Protein AF-A0AAD7GW27-F1 (afdb_monomer_lite)

InterPro domains:
  IPR052974 Glycosyl Hydrolase 79 Enzymes [PTHR36183] (14-165)

pLDDT: mean 80.22, std 18.17, range [33.78, 97.38]

Foldseek 3Di:
DQCLCVQAHQFLVGGDPVNLVVLQVVCVPPVEAEDEDDDPQQQLEAEDEPPPDPPRGQWDFQQVCFAWPVRGGRIYGYLRSLSSVQSSCVSHVYAYEYEHHCDHPLDRPPGPCVVVVSNCVSNPPSYPYYDRDDPQVCCCVGVSDPPPDDPVVVVVSVVNNVVNVVVVVVVVPVPDDDDDPDPDDDDDD

Secondary structure (DSSP, 8-state):
-TTHHHHTEEETTEE-HHHHHHHHHHHHHHS-EEEEE-STTSTTEEE--TTTSGGG-SEEE-TTS-BTTTTB--EEE-THHHHHHHHHHHHS-EEEEEEEP--BTTB-SS---THHHHHHHHHGGGEEEEEE-S-GGGTTTTTSS-TT--HHHHHHHHHHHHHHHHHHHHHHHTSS-------------

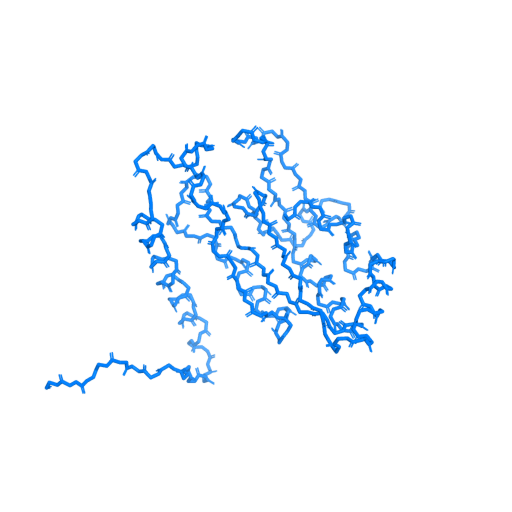Radius of gyration: 18.15 Å; chains: 1; bounding box: 50×51×44 Å

Sequence (189 aa):
MSVTNQVLGKNSTLLQVPFLNLMANIVQRAGSVMVRVGGNSQESAHLVAMGEILNGRVLSKNLTGVTGTTQTPPLDFTPDLLYMMRNISELVNVHWFLGIPWWVEFTTTPFDLAIVPAATSILGPYLLGLQAGNEPDMYNLHGHRPATYGPYDYGGEISDFLTQVGDFRCLFKGGAGARGFFPSLGDGG

Organism: NCBI:txid1033252

Structure (mmCIF, N/CA/C/O backbone):
data_AF-A0AAD7GW27-F1
#
_entry.id   AF-A0AAD7GW27-F1
#
loop_
_atom_site.group_PDB
_atom_site.id
_atom_site.type_symbol
_atom_site.label_atom_id
_atom_site.label_alt_id
_atom_site.label_comp_id
_atom_site.label_asym_id
_atom_site.label_entity_id
_atom_site.label_seq_id
_atom_site.pdbx_PDB_ins_code
_atom_site.Cartn_x
_atom_site.Cartn_y
_atom_site.Cartn_z
_atom_site.occupancy
_atom_site.B_iso_or_equiv
_atom_site.auth_seq_id
_atom_site.auth_comp_id
_atom_site.auth_asym_id
_atom_site.auth_atom_id
_atom_site.pdbx_PDB_model_num
ATOM 1 N N . MET A 1 1 ? -5.064 2.299 -6.801 1.00 71.38 1 MET A N 1
ATOM 2 C CA . MET A 1 1 ? -4.673 3.221 -5.711 1.00 71.38 1 MET A CA 1
ATOM 3 C C . MET A 1 1 ? -5.323 4.598 -5.878 1.00 71.38 1 MET A C 1
ATOM 5 O O . MET A 1 1 ? -5.568 5.300 -4.911 1.00 71.38 1 MET A O 1
ATOM 9 N N . SER A 1 2 ? -5.674 4.981 -7.102 1.00 78.81 2 SER A N 1
ATOM 10 C CA . SER A 1 2 ? -6.211 6.298 -7.455 1.00 78.81 2 SER A CA 1
ATOM 11 C C . SER A 1 2 ? -7.602 6.664 -6.911 1.00 78.81 2 SER A C 1
ATOM 13 O O . SER A 1 2 ? -7.970 7.835 -6.981 1.00 78.81 2 SER A O 1
ATOM 15 N N . VAL A 1 3 ? -8.382 5.704 -6.404 1.00 82.81 3 VAL A N 1
ATOM 16 C CA . VAL A 1 3 ? -9.743 5.929 -5.865 1.00 82.81 3 VAL A CA 1
ATOM 17 C C . VAL A 1 3 ? -9.788 5.944 -4.339 1.00 82.81 3 VAL A C 1
ATOM 19 O O . VAL A 1 3 ? -10.852 6.103 -3.744 1.00 82.81 3 VAL A O 1
ATOM 22 N N . THR A 1 4 ? -8.641 5.782 -3.680 1.00 82.94 4 THR A N 1
ATOM 23 C CA . THR A 1 4 ? -8.586 5.599 -2.229 1.00 82.94 4 THR A CA 1
ATOM 24 C C . THR A 1 4 ? -9.154 6.800 -1.467 1.00 82.94 4 THR A C 1
ATOM 26 O O . THR A 1 4 ? -9.800 6.618 -0.441 1.00 82.94 4 THR A O 1
ATOM 29 N N . ASN A 1 5 ? -9.029 8.017 -2.006 1.00 83.31 5 ASN A N 1
ATOM 30 C CA . ASN A 1 5 ? -9.613 9.220 -1.406 1.00 83.31 5 ASN A CA 1
ATOM 31 C C . ASN A 1 5 ? -11.153 9.310 -1.516 1.00 83.31 5 ASN A C 1
ATOM 33 O O . ASN A 1 5 ? -11.789 10.055 -0.776 1.00 83.31 5 ASN A O 1
ATOM 37 N N . GLN A 1 6 ? -11.768 8.583 -2.450 1.00 86.12 6 GLN A N 1
ATOM 38 C CA . GLN A 1 6 ? -13.227 8.533 -2.592 1.00 86.12 6 GLN A CA 1
ATOM 39 C C . GLN A 1 6 ? -13.832 7.538 -1.603 1.00 86.12 6 GLN A C 1
ATOM 41 O O . GLN A 1 6 ? -14.930 7.756 -1.096 1.00 86.12 6 GLN A O 1
ATOM 46 N N . VAL A 1 7 ? -13.100 6.453 -1.333 1.00 89.56 7 VAL A N 1
ATOM 47 C CA . VAL A 1 7 ? -13.566 5.340 -0.503 1.00 89.56 7 VAL A CA 1
ATOM 48 C C . VAL A 1 7 ? -13.218 5.547 0.970 1.00 89.56 7 VAL A C 1
ATOM 50 O O . VAL A 1 7 ? -14.090 5.384 1.814 1.00 89.56 7 VAL A O 1
ATOM 53 N N . LEU A 1 8 ? -11.971 5.907 1.293 1.00 91.25 8 LEU A N 1
ATOM 54 C CA . LEU A 1 8 ? -11.490 5.964 2.681 1.00 91.25 8 LEU A CA 1
ATOM 55 C C . LEU A 1 8 ? -11.741 7.317 3.351 1.00 91.25 8 LEU A C 1
ATOM 57 O O . LEU A 1 8 ? -12.027 7.372 4.546 1.00 91.25 8 LEU A O 1
ATOM 61 N N . GLY A 1 9 ? -11.639 8.407 2.593 1.00 89.31 9 GLY A N 1
ATOM 62 C CA . GLY A 1 9 ? -11.707 9.762 3.129 1.00 89.31 9 GLY A CA 1
ATOM 63 C C . GLY A 1 9 ? -10.893 10.756 2.314 1.00 89.31 9 GLY A C 1
ATOM 64 O O . GLY A 1 9 ? -10.068 10.389 1.480 1.00 89.31 9 GLY A O 1
ATOM 65 N N . LYS A 1 10 ? -11.117 12.047 2.561 1.00 86.06 10 LYS A N 1
ATOM 66 C CA . LYS A 1 10 ? -10.404 13.117 1.849 1.00 86.06 10 LYS A CA 1
ATOM 67 C C . LYS A 1 10 ? -8.945 13.229 2.306 1.00 86.06 10 LYS A C 1
ATOM 69 O O . LYS A 1 10 ? -8.086 13.568 1.491 1.00 86.06 10 LYS A O 1
ATOM 74 N N . ASN A 1 11 ? -8.716 12.991 3.596 1.00 85.88 11 ASN A N 1
ATOM 75 C CA . ASN A 1 11 ? -7.443 13.058 4.311 1.00 85.88 11 ASN A CA 1
ATOM 76 C C . ASN A 1 11 ? -7.573 12.348 5.673 1.00 85.88 11 ASN A C 1
ATOM 78 O O . ASN A 1 11 ? -8.657 11.865 6.011 1.00 85.88 11 ASN A O 1
ATOM 82 N N . SER A 1 12 ? -6.499 12.291 6.465 1.00 87.31 12 SER A N 1
ATOM 83 C CA . SER A 1 12 ? -6.518 11.583 7.759 1.00 87.31 12 SER A CA 1
ATOM 84 C C . SER A 1 12 ? -7.485 12.163 8.801 1.00 87.31 12 SER A C 1
ATOM 86 O O . SER A 1 12 ? -7.837 11.457 9.748 1.00 87.31 12 SER A O 1
ATOM 88 N N . THR A 1 13 ? -7.950 13.407 8.627 1.00 87.56 13 THR A N 1
ATOM 89 C CA . THR A 1 13 ? -8.904 14.072 9.533 1.00 87.56 13 THR A CA 1
ATOM 90 C C . THR A 1 13 ? -10.360 13.956 9.078 1.00 87.56 13 THR A C 1
ATOM 92 O O . THR A 1 13 ? -11.269 14.085 9.895 1.00 87.56 13 THR A O 1
ATOM 95 N N . LEU A 1 14 ? -10.602 13.682 7.794 1.00 90.19 14 LEU A N 1
ATOM 96 C CA . LEU A 1 14 ? -11.931 13.565 7.192 1.00 90.19 14 LEU A CA 1
ATOM 97 C C . LEU A 1 14 ? -12.104 12.185 6.555 1.00 90.19 14 LEU A C 1
ATOM 99 O O . LEU A 1 14 ? -12.010 12.023 5.332 1.00 90.19 14 LEU A O 1
ATOM 103 N N . LEU A 1 15 ? -12.382 11.203 7.413 1.00 92.50 15 LEU A N 1
ATOM 104 C CA . LEU A 1 15 ? -12.686 9.826 7.029 1.00 92.50 15 LEU A CA 1
ATOM 105 C C . LEU A 1 15 ? -14.106 9.695 6.482 1.00 92.50 15 LEU A C 1
ATOM 107 O O . LEU A 1 15 ? -15.014 10.433 6.871 1.00 92.50 15 LEU A O 1
ATOM 111 N N . GLN A 1 16 ? -14.313 8.716 5.605 1.00 93.50 16 GLN A N 1
ATOM 112 C CA . GLN A 1 16 ? -15.605 8.511 4.978 1.00 93.50 16 GLN A CA 1
ATOM 113 C C . GLN A 1 16 ? -16.502 7.5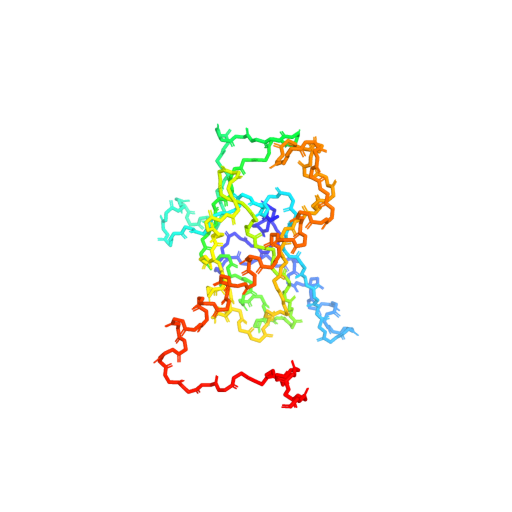89 5.819 1.00 93.50 16 GLN A C 1
ATOM 115 O O . GLN A 1 16 ? -16.257 6.390 5.963 1.00 93.50 16 GLN A O 1
ATOM 120 N N . VAL A 1 17 ? -17.573 8.159 6.375 1.00 93.75 17 VAL A N 1
ATOM 121 C CA . VAL A 1 17 ? -18.462 7.494 7.344 1.00 93.75 17 VAL A CA 1
ATOM 122 C C . VAL A 1 17 ? -19.150 6.243 6.775 1.00 93.75 17 VAL A C 1
ATOM 124 O O . VAL A 1 17 ? -19.167 5.224 7.466 1.00 93.75 17 VAL A O 1
ATOM 127 N N . PRO A 1 18 ? -19.677 6.234 5.531 1.00 95.12 18 PRO A N 1
ATOM 128 C CA . PRO A 1 18 ? -20.258 5.026 4.948 1.00 95.12 18 PRO A CA 1
ATOM 129 C C . PRO A 1 18 ? -19.278 3.851 4.883 1.00 95.12 18 PRO A C 1
ATOM 131 O O . PRO A 1 18 ? -19.674 2.717 5.147 1.00 95.12 18 PRO A O 1
ATOM 134 N N . PHE A 1 19 ? -18.002 4.114 4.582 1.00 94.25 19 PHE A N 1
ATOM 135 C CA . PHE A 1 19 ? -16.977 3.074 4.555 1.00 94.25 19 PHE A CA 1
ATOM 136 C C . PHE A 1 19 ? -16.718 2.522 5.959 1.00 94.25 19 PHE A C 1
ATOM 138 O O . PHE A 1 19 ? -16.758 1.308 6.146 1.00 94.25 19 PHE A O 1
ATOM 145 N N . LEU A 1 20 ? -16.551 3.395 6.958 1.00 94.75 20 LEU A N 1
ATOM 146 C CA . LEU A 1 20 ? -16.387 2.981 8.35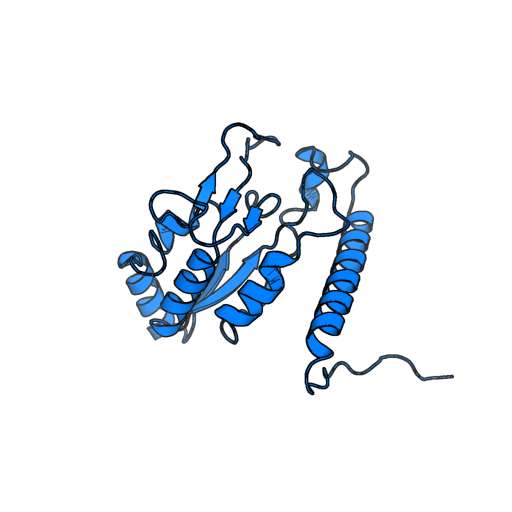6 1.00 94.75 20 LEU A CA 1
ATOM 147 C C . LEU A 1 20 ? -17.566 2.133 8.848 1.00 94.75 20 LEU A C 1
ATOM 149 O O . LEU A 1 20 ? -17.354 1.083 9.449 1.00 94.75 20 LEU A O 1
ATOM 153 N N . ASN A 1 21 ? -18.799 2.535 8.536 1.00 96.06 21 ASN A N 1
ATOM 154 C CA . ASN A 1 21 ? -19.996 1.782 8.910 1.00 96.06 21 ASN A CA 1
ATOM 155 C C . ASN A 1 21 ? -20.047 0.408 8.235 1.00 96.06 21 ASN A C 1
ATOM 157 O O . ASN A 1 21 ? -20.398 -0.584 8.875 1.00 96.06 21 ASN A O 1
ATOM 161 N N . LEU A 1 22 ? -19.693 0.324 6.950 1.00 95.56 22 LEU A N 1
ATOM 162 C CA . LEU A 1 22 ? -19.615 -0.954 6.249 1.00 95.56 22 LEU A CA 1
ATOM 163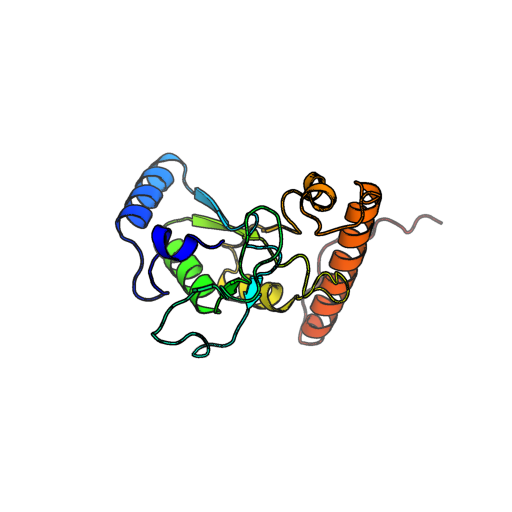 C C . LEU A 1 22 ? -18.565 -1.868 6.895 1.00 95.56 22 LEU A C 1
ATOM 165 O O . LEU A 1 22 ? -18.869 -3.020 7.200 1.00 95.56 22 LEU A O 1
ATOM 169 N N . MET A 1 23 ? -17.361 -1.350 7.152 1.00 96.56 23 MET A N 1
ATOM 170 C CA . MET A 1 23 ? -16.286 -2.114 7.787 1.00 96.56 23 MET A CA 1
ATOM 171 C C . MET A 1 23 ? -16.685 -2.572 9.191 1.00 96.56 23 MET A C 1
ATOM 173 O O . MET A 1 23 ? -16.531 -3.748 9.495 1.00 96.56 23 MET A O 1
ATOM 177 N N . ALA A 1 24 ? -17.277 -1.700 10.012 1.00 96.12 24 ALA A N 1
ATOM 178 C CA . ALA A 1 24 ? -17.751 -2.049 11.351 1.00 96.12 24 ALA A CA 1
ATOM 179 C C . ALA A 1 24 ? -18.757 -3.211 11.325 1.00 96.12 24 ALA A C 1
ATOM 181 O O . ALA A 1 24 ? -18.637 -4.152 12.106 1.00 96.12 24 ALA A O 1
ATOM 182 N N . ASN A 1 25 ? -19.712 -3.190 10.389 1.00 97.06 25 ASN A N 1
ATOM 183 C CA . ASN A 1 25 ? -20.695 -4.265 10.239 1.00 97.06 25 ASN A CA 1
ATOM 184 C C . ASN A 1 25 ? -20.059 -5.602 9.834 1.00 97.06 25 ASN A C 1
ATOM 186 O O . ASN A 1 25 ? -20.489 -6.657 10.303 1.00 97.06 25 ASN A O 1
ATOM 190 N N . ILE A 1 26 ? -19.045 -5.578 8.964 1.00 96.19 26 ILE A N 1
ATOM 191 C CA . ILE A 1 26 ? -18.331 -6.798 8.566 1.00 96.19 26 ILE A CA 1
ATOM 192 C C . ILE A 1 26 ? -17.466 -7.297 9.728 1.00 96.19 26 ILE A C 1
ATOM 194 O O . ILE A 1 26 ? -17.522 -8.480 10.056 1.00 96.19 26 ILE A O 1
ATOM 198 N N . VAL A 1 27 ? -16.736 -6.406 10.406 1.00 96.56 27 VAL A N 1
ATOM 199 C CA . VAL A 1 27 ? -15.910 -6.728 11.582 1.00 96.56 27 VAL A CA 1
ATOM 200 C C . VAL A 1 27 ? -16.752 -7.356 12.693 1.00 96.56 27 VAL A C 1
ATOM 202 O O . VAL A 1 27 ? -16.330 -8.353 13.269 1.00 96.56 27 VAL A O 1
ATOM 205 N N . GLN A 1 28 ? -17.970 -6.868 12.950 1.00 96.56 28 GLN A N 1
ATOM 206 C CA . GLN A 1 28 ? -18.874 -7.478 13.937 1.00 96.56 28 GLN A CA 1
ATOM 207 C C . GLN A 1 28 ? -19.215 -8.947 13.638 1.00 96.56 28 GLN A C 1
ATOM 209 O O . GLN A 1 28 ? -19.582 -9.684 14.549 1.00 96.56 28 GLN A O 1
ATOM 214 N N . ARG A 1 29 ? -19.108 -9.381 12.376 1.00 96.31 29 ARG A N 1
ATOM 215 C CA . ARG A 1 29 ? -19.441 -10.747 11.940 1.00 96.31 29 ARG A CA 1
ATOM 216 C C . ARG A 1 29 ? -18.211 -11.621 11.714 1.00 96.31 29 ARG A C 1
ATOM 218 O O . ARG A 1 29 ? -18.275 -12.818 11.963 1.00 96.31 29 ARG A O 1
ATOM 225 N N . ALA A 1 30 ? -17.124 -11.036 11.220 1.00 95.94 30 ALA A N 1
ATOM 226 C CA . ALA A 1 30 ? -15.926 -11.749 10.780 1.00 95.94 30 ALA A CA 1
ATOM 227 C C . ALA A 1 30 ? -14.702 -11.526 11.688 1.00 95.94 30 ALA A C 1
ATOM 229 O O . ALA A 1 30 ? -13.680 -12.180 11.509 1.00 95.94 30 ALA A O 1
ATOM 230 N N . GLY A 1 31 ? -14.778 -10.605 12.653 1.00 94.25 31 GLY A N 1
ATOM 231 C CA . GLY A 1 31 ? -13.697 -10.258 13.583 1.00 94.25 31 GLY A CA 1
ATOM 232 C C . GLY A 1 31 ? -12.671 -9.270 13.022 1.00 94.25 31 GLY A C 1
ATOM 233 O O . GLY A 1 31 ? -12.160 -8.434 13.767 1.00 94.25 31 GLY A O 1
ATOM 234 N N . SER A 1 32 ? -12.392 -9.312 11.720 1.00 94.31 32 SER A N 1
ATOM 235 C CA . SER A 1 32 ? -11.523 -8.351 11.034 1.00 94.31 32 SER A CA 1
ATOM 236 C C . SER A 1 32 ? -11.862 -8.235 9.548 1.00 94.31 32 SER A C 1
ATOM 238 O O . SER A 1 32 ? -12.586 -9.065 8.992 1.00 94.31 32 SER A O 1
ATOM 240 N N . VAL A 1 33 ? -11.346 -7.191 8.895 1.00 96.56 33 VAL A N 1
ATOM 241 C CA . VAL A 1 33 ? -11.426 -7.030 7.436 1.00 96.56 33 VAL A CA 1
ATOM 242 C C . VAL A 1 33 ? -10.037 -6.795 6.866 1.00 96.56 33 VAL A C 1
ATOM 244 O O . VAL A 1 33 ? -9.252 -6.031 7.417 1.00 96.56 33 VAL A O 1
ATOM 247 N N . MET A 1 34 ? -9.740 -7.439 5.743 1.00 96.12 34 MET A N 1
ATOM 248 C CA . MET A 1 34 ? -8.481 -7.284 5.021 1.00 96.12 34 MET A CA 1
ATOM 249 C C . MET A 1 34 ? -8.753 -6.527 3.724 1.00 96.12 34 MET A C 1
ATOM 251 O O . MET A 1 34 ? -9.601 -6.938 2.933 1.00 96.12 34 MET A O 1
ATOM 255 N N . VAL A 1 35 ? -8.044 -5.424 3.498 1.00 96.00 35 VAL A N 1
ATOM 256 C CA . VAL A 1 35 ? -8.229 -4.566 2.324 1.00 96.00 35 VAL A CA 1
ATOM 257 C C . VAL A 1 35 ? -6.915 -4.435 1.564 1.00 96.00 35 VAL A C 1
ATOM 259 O O . VAL A 1 35 ? -5.885 -4.078 2.131 1.00 96.00 35 VAL A O 1
ATOM 262 N N . ARG A 1 36 ? -6.951 -4.691 0.254 1.00 95.25 36 ARG A N 1
ATOM 263 C CA . ARG A 1 36 ? -5.817 -4.472 -0.651 1.00 95.25 36 ARG A CA 1
ATOM 264 C C . ARG A 1 36 ? -5.937 -3.112 -1.335 1.00 95.25 36 ARG A C 1
ATOM 266 O O . ARG A 1 36 ? -6.931 -2.842 -2.005 1.00 95.25 36 ARG A O 1
ATOM 273 N N . VAL A 1 37 ? -4.905 -2.280 -1.214 1.00 93.19 37 VAL A N 1
ATOM 274 C CA . VAL A 1 37 ? -4.799 -0.973 -1.876 1.00 93.19 37 VAL A CA 1
ATOM 275 C C . VAL A 1 37 ? -3.718 -1.053 -2.953 1.00 93.19 37 VAL A C 1
ATOM 277 O O . VAL A 1 37 ? -2.535 -1.056 -2.642 1.00 93.19 37 VAL A O 1
ATOM 280 N N . GLY A 1 38 ? -4.114 -1.122 -4.225 1.00 90.75 38 GLY A N 1
ATOM 281 C CA . GLY A 1 38 ? -3.192 -1.323 -5.352 1.00 90.75 38 GLY A CA 1
ATOM 282 C C . GLY A 1 38 ? -3.884 -1.171 -6.709 1.00 90.75 38 GLY A C 1
ATOM 283 O O . GLY A 1 38 ? -4.806 -0.357 -6.823 1.00 90.75 38 GLY A O 1
ATOM 284 N N . GLY A 1 39 ? -3.471 -1.948 -7.711 1.00 87.88 39 GLY A N 1
ATOM 285 C CA . GLY A 1 39 ? -3.973 -1.886 -9.101 1.00 87.88 39 GLY A CA 1
ATOM 286 C C . GLY A 1 39 ? -3.157 -0.924 -9.965 1.00 87.88 39 GLY A C 1
ATOM 287 O O . GLY A 1 39 ? -2.386 -0.185 -9.376 1.00 87.88 39 GLY A O 1
ATOM 288 N N . ASN A 1 40 ? -3.421 -0.842 -11.277 1.00 85.31 40 ASN A N 1
ATOM 289 C CA . ASN A 1 40 ? -2.627 -0.171 -12.345 1.00 85.31 40 ASN A CA 1
ATOM 290 C C . ASN A 1 40 ? -2.103 1.257 -12.085 1.00 85.31 40 ASN A C 1
ATOM 292 O O . ASN A 1 40 ? -1.338 1.805 -12.871 1.00 85.31 40 ASN A O 1
ATOM 296 N N . SER A 1 41 ? -2.579 1.915 -11.031 1.00 82.62 41 SER A N 1
ATOM 297 C CA . SER A 1 41 ? -2.070 3.207 -10.583 1.00 82.62 41 SER A CA 1
ATOM 298 C C . SER A 1 41 ? -1.058 3.098 -9.439 1.00 82.62 41 SER A C 1
ATOM 300 O O . SER A 1 41 ? -0.765 4.126 -8.838 1.00 82.62 41 SER A O 1
ATOM 302 N N . GLN A 1 42 ? -0.660 1.896 -9.016 1.00 85.50 42 GLN A N 1
ATOM 303 C CA . GLN A 1 42 ? 0.340 1.692 -7.964 1.00 85.50 42 GLN A CA 1
ATOM 304 C C . GLN A 1 42 ? 1.744 1.759 -8.552 1.00 85.50 42 GLN A C 1
ATOM 306 O O . GLN A 1 42 ? 2.673 2.162 -7.872 1.00 85.50 42 GLN A O 1
ATOM 311 N N . GLU A 1 43 ? 1.884 1.356 -9.808 1.00 83.38 43 GLU A N 1
ATOM 312 C CA . GLU A 1 43 ? 3.142 0.993 -10.427 1.00 83.38 43 GLU A CA 1
ATOM 313 C C . GLU A 1 43 ? 4.022 2.211 -10.666 1.00 83.38 43 GLU A C 1
ATOM 315 O O . GLU A 1 43 ? 5.229 2.103 -10.490 1.00 83.38 43 GLU A O 1
ATOM 320 N N . SER A 1 44 ? 3.395 3.352 -10.962 1.00 78.00 44 SER A N 1
ATOM 321 C CA . SER A 1 44 ? 4.000 4.680 -11.101 1.00 78.00 44 SER A CA 1
ATOM 322 C C . SER A 1 44 ? 3.570 5.637 -9.976 1.00 78.00 44 SER A C 1
ATOM 324 O O . SER A 1 44 ? 3.359 6.831 -10.217 1.00 78.00 44 SER A O 1
ATOM 326 N N . ALA A 1 45 ? 3.276 5.109 -8.785 1.00 83.25 45 ALA A N 1
ATOM 327 C CA . ALA A 1 45 ? 2.926 5.941 -7.640 1.00 83.25 45 ALA A CA 1
ATOM 328 C C . ALA A 1 45 ? 4.194 6.490 -6.970 1.00 83.25 45 ALA A C 1
ATOM 330 O O . ALA A 1 45 ? 5.188 5.781 -6.868 1.00 83.25 45 ALA A O 1
ATOM 331 N N . HIS A 1 46 ? 4.142 7.720 -6.468 1.00 84.75 46 HIS A N 1
ATOM 332 C CA . HIS A 1 46 ? 5.270 8.363 -5.799 1.00 84.75 46 HIS A CA 1
ATOM 333 C C . HIS A 1 46 ? 4.860 8.921 -4.443 1.00 84.75 46 HIS A C 1
ATOM 335 O O . HIS A 1 46 ? 3.839 9.602 -4.314 1.00 84.75 46 HIS A O 1
ATOM 341 N N . LEU A 1 47 ? 5.667 8.622 -3.421 1.00 84.06 47 LEU A N 1
ATOM 342 C CA . LEU A 1 47 ? 5.492 9.201 -2.097 1.00 84.06 47 LEU A CA 1
ATOM 343 C C .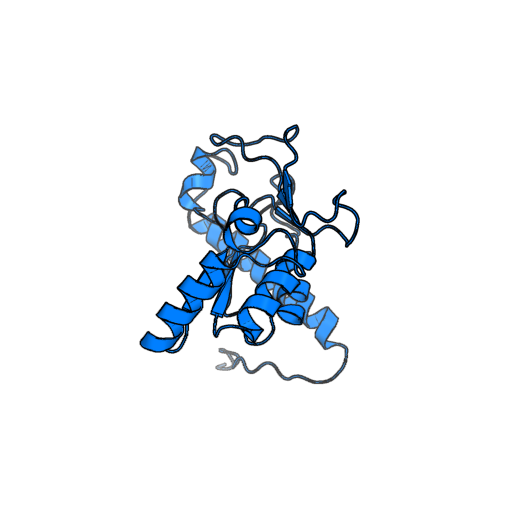 LEU A 1 47 ? 6.138 10.591 -2.068 1.00 84.06 47 LEU A C 1
ATOM 345 O O . LEU A 1 47 ? 7.359 10.705 -2.113 1.00 84.06 47 LEU A O 1
ATOM 349 N N . VAL A 1 48 ? 5.319 11.629 -1.932 1.00 85.56 48 VAL A N 1
ATOM 350 C CA . VAL A 1 48 ? 5.761 13.029 -1.822 1.00 85.56 48 VAL A CA 1
ATOM 351 C C . VAL A 1 48 ? 5.616 13.547 -0.392 1.00 85.56 48 VAL A C 1
ATOM 353 O O . VAL A 1 48 ? 4.819 13.016 0.392 1.00 85.56 48 VAL A O 1
ATOM 356 N N . ALA A 1 49 ? 6.371 14.581 -0.012 1.00 83.38 49 ALA A N 1
ATOM 357 C CA . ALA A 1 49 ? 6.329 15.078 1.360 1.00 83.38 49 ALA A CA 1
ATOM 358 C C . ALA A 1 49 ? 4.971 15.712 1.725 1.00 83.38 49 ALA A C 1
ATOM 360 O O . ALA A 1 49 ? 4.165 16.120 0.883 1.00 83.38 49 ALA A O 1
ATOM 361 N N . MET A 1 50 ? 4.711 15.817 3.033 1.00 78.38 50 MET A N 1
ATOM 362 C CA . MET A 1 50 ? 3.569 16.572 3.559 1.00 78.38 50 MET A CA 1
ATOM 363 C C . MET A 1 50 ? 3.570 18.012 3.041 1.00 78.38 50 MET A C 1
ATOM 365 O O . MET A 1 50 ? 4.559 18.722 3.175 1.00 78.38 50 MET A O 1
ATOM 369 N N . GLY A 1 51 ? 2.432 18.454 2.503 1.00 74.12 51 GLY A N 1
ATOM 370 C CA . GLY A 1 51 ? 2.249 19.821 2.009 1.00 74.12 51 GLY A CA 1
ATOM 371 C C . GLY A 1 51 ? 2.617 20.040 0.539 1.00 74.12 51 GLY A C 1
ATOM 372 O O . GLY A 1 51 ? 2.250 21.082 0.003 1.00 74.12 51 GLY A O 1
ATOM 373 N N . GLU A 1 52 ? 3.248 19.071 -0.136 1.00 77.94 52 GLU A N 1
ATOM 374 C CA . GLU A 1 52 ? 3.538 19.173 -1.577 1.00 77.94 52 GLU A CA 1
ATOM 375 C C . GLU A 1 52 ? 2.266 19.101 -2.431 1.00 77.94 52 GLU A C 1
ATOM 377 O O . GLU A 1 52 ? 2.129 19.800 -3.436 1.00 77.94 52 GLU A O 1
ATOM 382 N N . ILE A 1 53 ? 1.279 18.315 -1.992 1.00 77.25 53 ILE A N 1
ATOM 383 C CA . ILE A 1 53 ? -0.039 18.304 -2.621 1.00 77.25 53 ILE A CA 1
ATOM 384 C C . ILE A 1 53 ? -0.892 19.427 -2.023 1.00 77.25 53 ILE A C 1
ATOM 386 O O . ILE A 1 53 ? -1.348 19.372 -0.877 1.00 77.25 53 ILE A O 1
ATOM 390 N N . LEU A 1 54 ? -1.149 20.446 -2.843 1.00 73.56 54 LEU A N 1
ATOM 391 C CA . LEU A 1 54 ? -1.965 21.601 -2.478 1.00 73.56 54 LEU A CA 1
ATOM 392 C C . LEU A 1 54 ? -3.388 21.200 -2.044 1.00 73.56 54 LEU A C 1
ATOM 394 O O . LEU A 1 54 ? -3.975 20.216 -2.506 1.00 73.56 54 LEU A O 1
ATOM 398 N N . ASN A 1 55 ? -3.990 22.047 -1.204 1.00 66.31 55 ASN A N 1
ATOM 399 C CA . ASN A 1 55 ? -5.374 21.939 -0.720 1.00 66.31 55 ASN A CA 1
ATOM 400 C C . ASN A 1 55 ? -5.658 20.759 0.227 1.00 66.31 55 ASN A C 1
ATOM 402 O O . ASN A 1 55 ? -6.806 20.310 0.316 1.00 66.31 55 ASN A O 1
ATOM 406 N N . GLY A 1 56 ? -4.634 20.252 0.924 1.00 65.50 56 GLY A N 1
ATOM 407 C CA . GLY A 1 56 ? -4.791 19.188 1.923 1.00 65.50 56 GLY A CA 1
ATOM 408 C C . GLY A 1 56 ? -5.343 17.889 1.335 1.00 65.50 56 GLY A C 1
ATOM 409 O O . GLY A 1 56 ? -6.081 17.170 2.009 1.00 65.50 56 GLY A O 1
ATOM 410 N N . ARG A 1 57 ? -5.063 17.639 0.049 1.00 76.69 57 ARG A N 1
ATOM 411 C CA . ARG A 1 57 ? -5.415 16.396 -0.640 1.00 76.69 57 ARG A CA 1
ATOM 412 C C . ARG A 1 57 ? -4.318 15.369 -0.398 1.00 76.69 57 ARG A C 1
ATOM 414 O O . ARG A 1 57 ? -3.140 15.704 -0.388 1.00 76.69 57 ARG A O 1
ATOM 421 N N . VAL A 1 58 ? -4.717 14.109 -0.279 1.00 81.06 58 VAL A N 1
ATOM 422 C CA . VAL A 1 58 ? -3.772 12.996 -0.106 1.00 81.06 58 VAL A CA 1
ATOM 423 C C . VAL A 1 58 ? -3.261 12.404 -1.413 1.00 81.06 58 VAL A C 1
ATOM 425 O O . VAL A 1 58 ? -2.287 11.665 -1.387 1.00 81.06 58 VAL A O 1
ATOM 428 N N . LEU A 1 59 ? -3.925 12.708 -2.533 1.00 82.81 59 LEU A N 1
ATOM 429 C CA . LEU A 1 59 ? -3.631 12.176 -3.863 1.00 82.81 59 LEU A CA 1
ATOM 430 C C . LEU A 1 59 ? -3.649 13.304 -4.899 1.00 82.81 59 LEU A C 1
ATOM 432 O O . LEU A 1 59 ? -4.569 14.133 -4.900 1.00 82.81 59 LEU A O 1
ATOM 436 N N . SER A 1 60 ? -2.694 13.276 -5.824 1.00 78.50 60 SER A N 1
ATOM 437 C CA . SER A 1 60 ? -2.656 14.098 -7.030 1.00 78.50 60 SER A CA 1
ATOM 438 C C . SER A 1 60 ? -2.383 13.212 -8.238 1.00 78.50 60 SER A C 1
ATOM 440 O O . SER A 1 60 ? -1.561 12.304 -8.181 1.00 78.50 60 SER A O 1
ATOM 442 N N . LYS A 1 61 ? -3.100 13.456 -9.335 1.00 71.50 61 LYS A N 1
ATOM 443 C CA . LYS A 1 61 ? -2.856 12.776 -10.608 1.00 71.50 61 LYS A CA 1
ATOM 444 C C . LYS A 1 61 ? -2.116 13.732 -11.525 1.00 71.50 61 LYS A C 1
ATOM 446 O O . LYS A 1 61 ? -2.646 14.803 -11.826 1.00 71.50 61 LYS A O 1
ATOM 451 N N . ASN A 1 62 ? -0.953 13.330 -12.016 1.00 64.25 62 ASN A N 1
ATOM 452 C CA . ASN A 1 62 ? -0.224 14.100 -13.012 1.00 64.25 62 ASN A CA 1
ATOM 453 C C . ASN A 1 62 ? -0.767 13.829 -14.426 1.00 64.25 62 ASN A C 1
ATOM 455 O O . ASN A 1 62 ? -0.222 13.020 -15.171 1.00 64.25 62 ASN A O 1
ATOM 459 N N . LEU A 1 63 ? -1.851 14.521 -14.793 1.00 58.19 63 LEU A N 1
ATOM 460 C CA . LEU A 1 63 ? -2.582 14.355 -16.061 1.00 58.19 63 LEU A CA 1
ATOM 461 C C . LEU A 1 63 ? -1.764 14.653 -17.335 1.00 58.19 63 LEU A C 1
ATOM 463 O O . LEU A 1 63 ? -2.284 14.443 -18.427 1.00 58.19 63 LEU A O 1
ATOM 467 N N . THR A 1 64 ? -0.525 15.142 -17.229 1.00 49.28 64 THR A N 1
ATOM 468 C CA . THR A 1 64 ? 0.337 15.440 -18.386 1.00 49.28 64 THR A CA 1
ATOM 469 C C . THR A 1 64 ? 1.392 14.359 -18.659 1.00 49.28 64 THR A C 1
ATOM 471 O O . THR A 1 64 ? 1.950 14.342 -19.751 1.00 49.28 64 THR A O 1
ATOM 474 N N . GLY A 1 65 ? 1.634 13.432 -17.719 1.00 50.75 65 GLY A N 1
ATOM 475 C CA . GLY A 1 65 ? 2.627 12.343 -17.814 1.00 50.75 65 GLY A CA 1
ATOM 476 C C . GLY A 1 65 ? 2.031 10.969 -18.137 1.00 50.75 65 GLY A C 1
ATOM 477 O O . GLY A 1 65 ? 2.516 9.940 -17.676 1.00 50.75 65 GLY A O 1
ATOM 478 N N . VAL A 1 66 ? 0.917 10.958 -18.855 1.00 50.72 66 VAL A N 1
ATOM 479 C CA . VAL A 1 66 ? 0.084 9.786 -19.113 1.00 50.72 66 VAL A CA 1
ATOM 480 C C . VAL A 1 66 ? 0.833 8.727 -19.939 1.00 50.72 66 VAL A C 1
ATOM 482 O O . VAL A 1 66 ? 1.210 8.990 -21.078 1.00 50.72 66 VAL A O 1
ATOM 485 N N . THR A 1 67 ? 0.999 7.514 -19.401 1.00 50.09 67 THR A N 1
ATOM 486 C CA . THR A 1 67 ? 1.581 6.365 -20.126 1.00 50.09 67 THR A CA 1
ATOM 487 C C . THR A 1 67 ? 0.670 5.127 -20.047 1.00 50.09 67 THR A C 1
ATOM 489 O O . THR A 1 67 ? -0.168 5.017 -19.149 1.00 50.09 67 THR A O 1
ATOM 492 N N . GLY A 1 68 ? 0.791 4.207 -21.015 1.00 50.88 68 GLY A N 1
ATOM 493 C CA . GLY A 1 68 ? 0.014 2.955 -21.086 1.00 50.88 68 GLY A CA 1
ATOM 494 C C . GLY A 1 68 ? -1.374 3.065 -21.747 1.00 50.88 68 GLY A C 1
ATOM 495 O O . GLY A 1 68 ? -1.856 4.150 -22.074 1.00 50.88 68 GLY A O 1
ATOM 496 N N . THR A 1 69 ? -2.036 1.920 -21.949 1.00 40.28 69 THR A N 1
ATOM 497 C CA . THR A 1 69 ? -3.347 1.795 -22.630 1.00 40.28 69 THR A CA 1
ATOM 498 C C . THR A 1 69 ? -4.507 2.406 -21.841 1.00 40.28 69 THR A C 1
ATOM 500 O O . THR A 1 69 ? -5.452 2.919 -22.438 1.00 40.28 69 THR A O 1
ATOM 503 N N . THR A 1 70 ? -4.428 2.410 -20.505 1.00 43.62 70 THR A N 1
ATOM 504 C CA . THR A 1 70 ? -5.416 3.059 -19.624 1.00 43.62 70 THR A CA 1
ATOM 505 C C . THR A 1 70 ? -5.127 4.531 -19.368 1.00 43.62 70 THR A C 1
ATOM 507 O O . THR A 1 70 ? -5.888 5.167 -18.639 1.00 43.62 70 THR A O 1
ATOM 510 N N . GLN A 1 71 ? -4.048 5.078 -19.941 1.00 50.78 71 GLN A N 1
ATOM 511 C CA . GLN A 1 71 ? -3.660 6.463 -19.729 1.00 50.78 71 GLN A CA 1
ATOM 512 C C . GLN A 1 71 ? -3.548 6.817 -18.233 1.00 50.78 71 GLN A C 1
ATOM 514 O O . GLN A 1 71 ? -4.081 7.832 -17.776 1.00 50.78 71 GLN A O 1
ATOM 519 N N . THR A 1 72 ? -2.874 5.974 -17.444 1.00 48.22 72 THR A N 1
ATOM 520 C CA . THR A 1 72 ? -2.783 6.209 -16.001 1.00 48.22 72 THR A CA 1
ATOM 521 C C . THR A 1 72 ? -1.751 7.306 -15.738 1.00 48.22 72 THR A C 1
ATOM 523 O O . THR A 1 72 ? -0.569 7.114 -16.021 1.00 48.22 72 THR A O 1
ATOM 526 N N . PRO A 1 73 ? -2.164 8.470 -15.219 1.00 55.84 73 PRO A N 1
ATOM 527 C CA . PRO A 1 73 ? -1.230 9.532 -14.898 1.00 55.84 73 PRO A CA 1
ATOM 528 C C . PRO A 1 73 ? -0.448 9.159 -13.625 1.00 55.84 73 PRO A C 1
ATOM 530 O O . PRO A 1 73 ? -1.060 8.557 -12.731 1.00 55.84 73 PRO A O 1
ATOM 533 N N . PRO A 1 74 ? 0.849 9.517 -13.508 1.00 66.19 74 PRO A N 1
ATOM 534 C CA . PRO A 1 74 ? 1.627 9.317 -12.288 1.00 66.19 74 PRO A CA 1
ATOM 535 C C . PRO A 1 74 ? 0.845 9.791 -11.062 1.00 66.19 74 PRO A C 1
ATOM 537 O O . PRO A 1 74 ? 0.170 10.830 -11.104 1.00 66.19 74 PRO A O 1
ATOM 540 N N . LEU A 1 75 ? 0.852 8.966 -10.015 1.00 76.81 75 LEU A N 1
ATOM 541 C CA . LEU A 1 75 ? 0.038 9.177 -8.824 1.00 76.81 75 LEU A CA 1
ATOM 542 C C . LEU A 1 75 ? 0.939 9.617 -7.681 1.00 76.81 75 LEU A C 1
ATOM 544 O O . LEU A 1 75 ? 1.564 8.782 -7.033 1.00 76.81 75 LEU A O 1
ATOM 548 N N . ASP A 1 76 ? 0.928 10.905 -7.385 1.00 84.38 76 ASP A N 1
ATOM 549 C CA . ASP A 1 76 ? 1.596 11.404 -6.193 1.00 84.38 76 ASP A CA 1
ATOM 550 C C . ASP A 1 76 ? 0.657 11.224 -5.009 1.00 84.38 76 ASP A C 1
ATOM 552 O O . ASP A 1 76 ? -0.523 11.603 -5.052 1.00 84.38 76 ASP A O 1
ATOM 556 N N . PHE A 1 77 ? 1.172 10.638 -3.941 1.00 85.75 77 PHE A N 1
ATOM 557 C CA . PHE A 1 77 ? 0.453 10.509 -2.690 1.00 85.75 77 PHE A CA 1
ATOM 558 C C . PHE A 1 77 ? 1.343 10.900 -1.528 1.00 85.75 77 PHE A C 1
ATOM 560 O O . PHE A 1 77 ? 2.563 10.790 -1.573 1.00 85.75 77 PHE A O 1
ATOM 567 N N . THR A 1 78 ? 0.716 11.370 -0.463 1.00 89.38 78 THR A N 1
ATOM 568 C CA . THR A 1 78 ? 1.436 11.840 0.714 1.00 89.38 78 THR A CA 1
ATOM 569 C C . THR A 1 78 ? 1.342 10.818 1.853 1.00 89.38 78 THR A C 1
ATOM 571 O O . THR A 1 78 ? 0.428 9.983 1.855 1.00 89.38 78 THR A O 1
ATOM 574 N N . PRO A 1 79 ? 2.214 10.888 2.883 1.00 90.69 79 PRO A N 1
ATOM 575 C CA . PRO A 1 79 ? 2.111 10.038 4.074 1.00 90.69 79 PRO A CA 1
ATOM 576 C C . PRO A 1 79 ? 0.743 10.080 4.772 1.00 90.69 79 PRO A C 1
ATOM 578 O O . PRO A 1 79 ? 0.397 9.167 5.516 1.00 90.69 79 PRO A O 1
ATOM 581 N N . ASP A 1 80 ? -0.065 11.109 4.515 1.00 90.56 80 ASP A N 1
ATOM 582 C CA . ASP A 1 80 ? -1.393 11.286 5.099 1.00 90.56 80 ASP A CA 1
ATOM 583 C C . ASP A 1 80 ? -2.387 10.220 4.628 1.00 90.56 80 ASP A C 1
ATOM 585 O O . ASP A 1 80 ? -3.302 9.864 5.365 1.00 90.56 80 ASP A O 1
ATOM 589 N N . LEU A 1 81 ? -2.149 9.607 3.462 1.00 92.19 81 LEU A N 1
ATOM 590 C CA . LEU A 1 81 ? -2.853 8.392 3.059 1.00 92.19 81 LEU A CA 1
ATOM 591 C C . LEU A 1 81 ? -2.618 7.241 4.055 1.00 92.19 81 LEU A C 1
ATOM 593 O O . LEU A 1 81 ? -3.560 6.546 4.434 1.00 92.19 81 LEU A O 1
ATOM 597 N N . LEU A 1 82 ? -1.373 7.048 4.495 1.00 94.25 82 LEU A N 1
ATOM 598 C CA . LEU A 1 82 ? -1.014 5.986 5.437 1.00 94.25 82 LEU A CA 1
ATOM 599 C C . LEU A 1 82 ? -1.568 6.285 6.834 1.00 94.25 82 LEU A C 1
ATOM 601 O O . LEU A 1 82 ? -2.081 5.381 7.491 1.00 94.25 82 LEU A O 1
ATOM 605 N N . TYR A 1 83 ? -1.547 7.551 7.263 1.00 95.25 83 TYR A N 1
ATOM 606 C CA . TYR A 1 83 ? -2.201 7.970 8.507 1.00 95.25 83 TYR A CA 1
ATOM 607 C C . TYR A 1 83 ? -3.720 7.791 8.450 1.00 95.25 83 TYR A C 1
ATOM 609 O O . TYR A 1 83 ? -4.317 7.326 9.414 1.00 95.25 83 TYR A O 1
ATOM 617 N N . MET A 1 84 ? -4.353 8.083 7.313 1.00 94.31 84 MET A N 1
ATOM 618 C CA . MET A 1 84 ? -5.779 7.836 7.102 1.00 94.31 84 MET A CA 1
ATOM 619 C C . MET A 1 84 ? -6.119 6.347 7.242 1.00 94.31 84 MET A C 1
ATOM 621 O O . MET A 1 84 ? -7.055 5.990 7.955 1.00 94.31 84 MET A O 1
ATOM 625 N N . MET A 1 85 ? -5.331 5.470 6.614 1.00 96.00 85 MET A N 1
ATOM 626 C CA . MET A 1 85 ? -5.468 4.018 6.759 1.00 96.00 85 MET A CA 1
ATOM 627 C C . MET A 1 85 ? -5.258 3.565 8.212 1.00 96.00 85 MET A C 1
ATOM 629 O O . MET A 1 85 ? -6.035 2.751 8.709 1.00 96.00 85 MET A O 1
ATOM 633 N N . ARG A 1 86 ? -4.262 4.123 8.918 1.00 96.50 86 ARG A N 1
ATOM 634 C CA . ARG A 1 86 ? -4.030 3.838 10.342 1.00 96.50 86 ARG A CA 1
ATOM 635 C C . ARG A 1 86 ? -5.215 4.266 11.206 1.00 96.50 86 ARG A C 1
ATOM 637 O O . ARG A 1 86 ? -5.659 3.477 12.030 1.00 96.50 86 ARG A O 1
ATOM 644 N N . ASN A 1 87 ? -5.758 5.464 10.997 1.00 96.06 87 ASN A N 1
ATOM 645 C CA . ASN A 1 87 ? -6.911 5.963 11.749 1.00 96.06 87 ASN A CA 1
ATOM 646 C C . ASN A 1 87 ? -8.145 5.076 11.545 1.00 96.06 87 ASN A C 1
ATOM 648 O O . ASN A 1 87 ? -8.875 4.814 12.495 1.00 96.06 87 ASN A O 1
ATOM 652 N N . ILE A 1 88 ? -8.361 4.567 10.328 1.00 96.25 88 ILE A N 1
ATOM 653 C CA . ILE A 1 88 ? -9.417 3.582 10.067 1.00 96.25 88 ILE A CA 1
ATOM 654 C C . ILE A 1 88 ? -9.181 2.316 10.893 1.00 96.25 88 ILE A C 1
ATOM 656 O O . ILE A 1 88 ? -10.110 1.868 11.555 1.00 96.25 88 ILE A O 1
ATOM 660 N N . SER A 1 89 ? -7.959 1.774 10.895 1.00 96.69 89 SER A N 1
ATOM 661 C CA . SER A 1 89 ? -7.614 0.579 11.678 1.00 96.69 89 SER A CA 1
ATOM 662 C C . SER A 1 89 ? -7.787 0.756 13.190 1.00 96.69 89 SER A C 1
ATOM 664 O O . SER A 1 89 ? -8.142 -0.196 13.877 1.00 96.69 89 SER A O 1
ATOM 666 N N . GLU A 1 90 ? -7.550 1.960 13.718 1.00 95.19 90 GLU A N 1
ATOM 667 C CA . GLU A 1 90 ? -7.786 2.278 15.136 1.00 95.19 90 GLU A CA 1
ATOM 668 C C . GLU A 1 90 ? -9.278 2.321 15.493 1.00 95.19 90 GLU A C 1
ATOM 670 O O . GLU A 1 90 ? -9.660 2.019 16.621 1.00 95.19 90 GLU A O 1
ATOM 675 N N . LEU A 1 91 ? -10.136 2.699 14.543 1.00 95.12 91 LEU A N 1
ATOM 676 C CA . LEU A 1 91 ? -11.582 2.788 14.759 1.00 95.12 91 LEU A CA 1
ATOM 677 C C . LEU A 1 91 ? -12.287 1.448 14.534 1.00 95.12 91 LEU A C 1
ATOM 679 O O . LEU A 1 91 ? -13.257 1.124 15.220 1.00 95.12 91 LEU A O 1
ATOM 683 N N . VAL A 1 92 ? -11.833 0.686 13.543 1.00 95.38 92 VAL A N 1
ATOM 684 C CA . VAL A 1 92 ? -12.400 -0.598 13.128 1.00 95.38 92 VAL A CA 1
ATOM 685 C C . VAL A 1 92 ? -11.263 -1.541 12.763 1.00 95.38 92 VAL A C 1
ATOM 687 O O . VAL A 1 92 ? -10.318 -1.124 12.109 1.00 95.38 92 VAL A O 1
ATOM 690 N N . ASN A 1 93 ? -11.363 -2.817 13.143 1.00 95.88 93 ASN A N 1
ATOM 691 C CA . ASN A 1 93 ? -10.289 -3.807 12.987 1.00 95.88 93 ASN A CA 1
ATOM 692 C C . ASN A 1 93 ? -10.014 -4.182 11.510 1.00 95.88 93 ASN A C 1
ATOM 694 O O . ASN A 1 93 ? -10.382 -5.260 11.031 1.00 95.88 93 ASN A O 1
ATOM 698 N N . VAL A 1 94 ? -9.411 -3.251 10.774 1.00 97.38 94 VAL A N 1
ATOM 699 C CA . VAL A 1 94 ? -9.085 -3.338 9.352 1.00 97.38 94 VAL A CA 1
ATOM 700 C C . VAL A 1 94 ? -7.577 -3.465 9.197 1.00 97.38 94 VAL A C 1
ATOM 702 O O . VAL A 1 94 ? -6.808 -2.701 9.778 1.00 97.38 94 VAL A O 1
ATOM 705 N N . HIS A 1 95 ? -7.163 -4.412 8.368 1.00 97.31 95 HIS A N 1
ATOM 706 C CA . HIS A 1 95 ? -5.777 -4.684 8.034 1.00 97.31 95 HIS A CA 1
ATOM 707 C C . HIS A 1 95 ? -5.539 -4.513 6.532 1.00 97.31 95 HIS A C 1
ATOM 709 O O . HIS A 1 95 ? -6.457 -4.662 5.723 1.00 97.31 95 HIS A O 1
ATOM 715 N N . TRP A 1 96 ? -4.298 -4.226 6.149 1.00 97.06 96 TRP A N 1
ATOM 716 C CA . TRP A 1 96 ? -3.978 -3.725 4.818 1.00 97.06 96 TRP A CA 1
ATOM 717 C C . TRP A 1 96 ? -2.931 -4.572 4.099 1.00 97.06 96 TRP A C 1
ATOM 719 O O . TRP A 1 96 ? -1.895 -4.918 4.665 1.00 97.06 96 TRP A O 1
ATOM 729 N N . PHE A 1 97 ? -3.175 -4.818 2.814 1.00 95.94 97 PHE A N 1
ATOM 730 C CA . PHE A 1 97 ? -2.142 -5.144 1.835 1.00 95.94 97 PHE A CA 1
ATOM 731 C C . PHE A 1 97 ? -1.883 -3.903 0.987 1.00 95.94 97 PHE A C 1
ATOM 733 O O . PHE A 1 97 ? -2.814 -3.363 0.384 1.00 95.94 97 PHE A O 1
ATOM 740 N N . LEU A 1 98 ? -0.637 -3.440 0.940 1.00 94.00 98 LEU A N 1
ATOM 741 C CA . LEU A 1 98 ? -0.284 -2.206 0.244 1.00 94.00 98 LEU A CA 1
ATOM 742 C C . LEU A 1 98 ? 0.530 -2.510 -1.013 1.00 94.00 98 LEU A C 1
ATOM 744 O O . LEU A 1 98 ? 1.608 -3.094 -0.941 1.00 94.00 98 LEU A O 1
ATOM 748 N N . GLY A 1 99 ? 0.017 -2.100 -2.168 1.00 91.94 99 GLY A N 1
ATOM 749 C CA . GLY A 1 99 ? 0.769 -2.088 -3.415 1.00 91.94 99 GLY A CA 1
ATOM 750 C C . GLY A 1 99 ? 1.894 -1.068 -3.347 1.00 91.94 99 GLY A C 1
ATOM 751 O O . GLY A 1 99 ? 1.680 0.059 -2.900 1.00 91.94 99 GLY A O 1
ATOM 752 N N . ILE A 1 100 ? 3.078 -1.473 -3.786 1.00 89.88 100 ILE A N 1
ATOM 753 C CA . ILE A 1 100 ? 4.236 -0.589 -3.895 1.00 89.88 100 ILE A CA 1
ATOM 754 C C . ILE A 1 100 ? 4.463 -0.184 -5.356 1.00 89.88 100 ILE A C 1
ATOM 756 O O . ILE A 1 100 ? 4.046 -0.925 -6.262 1.00 89.88 100 ILE A O 1
ATOM 760 N N . PRO A 1 101 ? 5.131 0.959 -5.583 1.00 86.62 101 PRO A N 1
ATOM 761 C CA . PRO A 1 101 ? 5.663 1.314 -6.890 1.00 86.62 101 PRO A CA 1
ATOM 762 C C . PRO A 1 101 ? 6.552 0.197 -7.419 1.00 86.62 101 PRO A C 1
ATOM 764 O O . PRO A 1 101 ? 7.328 -0.400 -6.670 1.00 86.62 101 PRO A O 1
ATOM 767 N N . TRP A 1 102 ? 6.391 -0.121 -8.702 1.00 86.00 102 TRP A N 1
ATOM 768 C CA . TRP A 1 102 ? 7.144 -1.199 -9.352 1.00 86.00 102 TRP A CA 1
ATOM 769 C C . TRP A 1 102 ? 8.152 -0.672 -10.366 1.00 86.00 102 TRP A C 1
ATOM 771 O O . TRP A 1 102 ? 9.112 -1.360 -10.700 1.00 86.00 102 TRP A O 1
ATOM 781 N N . TRP A 1 103 ? 7.964 0.556 -10.841 1.00 74.88 103 TRP A N 1
ATOM 782 C CA . TRP A 1 103 ? 8.957 1.258 -11.635 1.00 74.88 103 TRP A CA 1
ATOM 783 C C . TRP A 1 103 ? 8.879 2.757 -11.389 1.00 74.88 103 TRP A C 1
ATOM 785 O O . TRP A 1 103 ? 7.824 3.313 -11.091 1.00 74.88 103 TRP A O 1
ATOM 795 N N . VAL A 1 104 ? 10.003 3.423 -11.608 1.00 62.91 104 VAL A N 1
ATOM 796 C CA . VAL A 1 104 ? 10.069 4.875 -11.755 1.00 62.91 104 VAL A CA 1
ATOM 797 C C . VAL A 1 104 ? 10.606 5.145 -13.145 1.00 62.91 104 VAL A C 1
ATOM 799 O O . VAL A 1 104 ? 11.656 4.620 -13.501 1.00 62.91 104 VAL A O 1
ATOM 802 N N . GLU A 1 105 ? 9.867 5.892 -13.966 1.00 62.00 105 GLU A N 1
ATOM 803 C CA . GLU A 1 105 ? 10.307 6.231 -15.333 1.00 62.00 105 GLU A CA 1
ATOM 804 C C . GLU A 1 105 ? 10.716 4.996 -16.176 1.00 62.00 105 GLU A C 1
ATOM 806 O O . GLU A 1 105 ? 11.689 5.026 -16.920 1.00 62.00 105 GLU A O 1
ATOM 811 N N . PHE A 1 106 ? 9.979 3.881 -16.053 1.00 63.38 106 PHE A N 1
ATOM 812 C CA . PHE A 1 106 ? 10.270 2.572 -16.678 1.00 63.38 106 PHE A CA 1
ATOM 813 C C . PHE A 1 106 ? 11.556 1.868 -16.207 1.00 63.38 106 PHE A C 1
ATOM 815 O O . PHE A 1 106 ? 11.904 0.817 -16.745 1.00 63.38 106 PHE A O 1
ATOM 822 N N . THR A 1 107 ? 12.230 2.386 -15.181 1.00 61.72 107 THR A N 1
ATOM 823 C CA . THR A 1 107 ? 13.377 1.730 -14.543 1.00 61.72 107 THR A CA 1
ATOM 824 C C . THR A 1 107 ? 12.939 0.936 -13.316 1.00 61.72 107 THR A C 1
ATOM 826 O O . THR A 1 107 ? 12.039 1.347 -12.579 1.00 61.72 107 THR A O 1
ATOM 829 N N . THR A 1 108 ? 13.551 -0.231 -13.119 1.00 64.88 108 THR A N 1
ATOM 830 C CA . THR A 1 108 ? 13.284 -1.130 -11.984 1.00 64.88 108 THR A CA 1
ATOM 831 C C . THR A 1 108 ? 14.389 -1.132 -10.952 1.00 64.88 108 THR A C 1
ATOM 833 O O . THR A 1 108 ? 14.165 -1.562 -9.833 1.00 64.88 108 THR A O 1
ATOM 836 N N . THR A 1 109 ? 15.575 -0.634 -11.284 1.00 69.56 109 THR A N 1
ATOM 837 C CA . THR A 1 109 ? 16.690 -0.559 -10.346 1.00 69.56 109 THR A CA 1
ATOM 838 C C . THR A 1 109 ? 17.346 0.823 -10.415 1.00 69.56 109 THR A C 1
ATOM 840 O O . THR A 1 109 ? 17.725 1.268 -11.501 1.00 69.56 109 THR A O 1
ATOM 843 N N . PRO A 1 110 ? 17.497 1.519 -9.271 1.00 73.69 110 PRO A N 1
ATOM 844 C CA . PRO A 1 110 ? 16.927 1.176 -7.962 1.00 73.69 110 PRO A CA 1
ATOM 845 C C . PRO A 1 110 ? 15.391 1.316 -7.940 1.00 73.69 110 PRO A C 1
ATOM 847 O O . PRO A 1 110 ? 14.837 2.241 -8.528 1.00 73.69 110 PRO A O 1
ATOM 850 N N . PHE A 1 111 ? 14.704 0.429 -7.213 1.00 83.94 111 PHE A N 1
ATOM 851 C CA . PHE A 1 111 ? 13.281 0.584 -6.905 1.00 83.94 111 PHE A CA 1
ATOM 852 C C . PHE A 1 111 ? 13.071 1.776 -5.960 1.00 83.94 111 PHE A C 1
ATOM 854 O O . PHE A 1 111 ? 13.889 2.017 -5.062 1.00 83.94 111 PHE A O 1
ATOM 861 N N . ASP A 1 112 ? 11.947 2.485 -6.104 1.00 81.88 112 ASP A N 1
ATOM 862 C CA . ASP A 1 112 ? 11.517 3.483 -5.121 1.00 81.88 112 ASP A CA 1
ATOM 863 C C . ASP A 1 112 ? 10.968 2.784 -3.873 1.00 81.88 112 ASP A C 1
ATOM 865 O O . ASP A 1 112 ? 9.843 2.279 -3.830 1.00 81.88 112 ASP A O 1
ATOM 869 N N . LEU A 1 113 ? 11.802 2.746 -2.836 1.00 84.12 113 LEU A N 1
ATOM 870 C CA . LEU A 1 113 ? 11.475 2.119 -1.564 1.00 84.12 113 LEU A CA 1
ATOM 871 C C . LE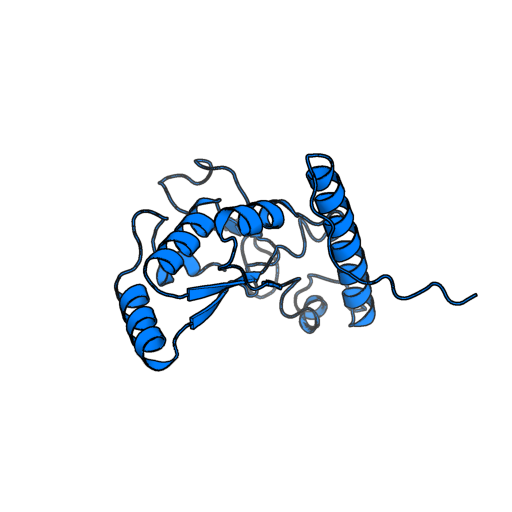U A 1 113 ? 10.929 3.102 -0.529 1.00 84.12 113 LEU A C 1
ATOM 873 O O . LEU A 1 113 ? 10.681 2.667 0.591 1.00 84.12 113 LEU A O 1
ATOM 877 N N . ALA A 1 114 ? 10.713 4.386 -0.842 1.00 84.06 114 ALA A N 1
ATOM 878 C CA . ALA A 1 114 ? 10.329 5.392 0.156 1.00 84.06 114 ALA A CA 1
ATOM 879 C C . ALA A 1 114 ? 9.016 5.046 0.886 1.00 84.06 114 ALA A C 1
ATOM 881 O O . ALA A 1 114 ? 8.863 5.308 2.083 1.00 84.06 114 ALA A O 1
ATOM 882 N N . ILE A 1 115 ? 8.087 4.379 0.193 1.00 86.69 115 ILE A N 1
ATOM 883 C CA . ILE A 1 115 ? 6.819 3.911 0.769 1.00 86.69 115 ILE A CA 1
ATOM 884 C C . ILE A 1 115 ? 7.003 2.789 1.803 1.00 86.69 115 ILE A C 1
ATOM 886 O O . ILE A 1 115 ? 6.229 2.701 2.753 1.00 86.69 115 ILE A O 1
ATOM 890 N N . VAL A 1 116 ? 8.021 1.935 1.658 1.00 89.12 116 VAL A N 1
ATOM 891 C CA . VAL A 1 116 ? 8.221 0.736 2.489 1.00 89.12 116 VAL A CA 1
ATOM 892 C C . VAL A 1 116 ? 8.447 1.070 3.973 1.00 89.12 116 VAL A C 1
ATOM 894 O O . VAL A 1 116 ? 7.708 0.536 4.811 1.00 89.12 116 VAL A O 1
ATOM 897 N N . PRO A 1 117 ? 9.408 1.938 4.358 1.00 88.25 117 PRO A N 1
ATOM 898 C CA . PRO A 1 117 ? 9.590 2.321 5.754 1.00 88.25 117 PRO A CA 1
ATOM 899 C C . PRO A 1 117 ? 8.414 3.140 6.278 1.00 88.25 117 PRO A C 1
ATOM 901 O O . PRO A 1 117 ? 8.002 2.926 7.416 1.00 88.25 117 PRO A O 1
ATOM 904 N N . ALA A 1 118 ? 7.842 4.031 5.461 1.00 90.75 118 ALA A N 1
ATOM 905 C CA . ALA A 1 118 ? 6.702 4.848 5.861 1.00 90.75 118 ALA A CA 1
ATOM 906 C C . ALA A 1 118 ? 5.493 3.969 6.212 1.00 90.75 118 ALA A C 1
ATOM 908 O O . ALA A 1 118 ? 4.926 4.100 7.295 1.00 90.75 118 ALA A O 1
ATOM 909 N N . ALA A 1 119 ? 5.147 3.013 5.346 1.00 92.19 119 ALA A N 1
ATOM 910 C CA . ALA A 1 119 ? 4.049 2.080 5.572 1.00 92.19 119 ALA A CA 1
ATOM 911 C C . ALA A 1 119 ? 4.307 1.184 6.787 1.00 92.19 119 ALA A C 1
ATOM 913 O O . ALA A 1 119 ? 3.427 1.037 7.632 1.00 92.19 119 ALA A O 1
ATOM 914 N N . THR A 1 120 ? 5.519 0.635 6.911 1.00 91.62 120 THR A N 1
ATOM 915 C CA . THR A 1 120 ? 5.881 -0.233 8.044 1.00 91.62 120 THR A CA 1
ATOM 916 C C . THR A 1 120 ? 5.808 0.524 9.374 1.00 91.62 120 THR A C 1
ATOM 918 O O . THR A 1 120 ? 5.294 -0.011 10.351 1.00 91.62 120 THR A O 1
ATOM 921 N N . SER A 1 121 ? 6.277 1.774 9.408 1.00 93.00 121 SER A N 1
ATOM 922 C CA . SER A 1 121 ? 6.270 2.622 10.606 1.00 93.00 121 SER A CA 1
ATOM 923 C C . SER A 1 121 ? 4.860 3.085 10.991 1.00 93.00 121 SER A C 1
ATOM 925 O O . SER A 1 121 ? 4.459 2.957 12.145 1.00 93.00 121 SER A O 1
ATOM 927 N N . ILE A 1 122 ? 4.082 3.589 10.026 1.00 95.00 122 ILE A N 1
ATOM 928 C CA . ILE A 1 122 ? 2.779 4.221 10.287 1.00 95.00 122 ILE A CA 1
ATOM 929 C C . ILE A 1 122 ? 1.679 3.179 10.519 1.00 95.00 122 ILE A C 1
ATOM 931 O O . ILE A 1 122 ? 0.880 3.311 11.446 1.00 95.00 122 ILE A O 1
ATOM 935 N N . LEU A 1 123 ? 1.610 2.135 9.687 1.00 95.12 123 LEU A N 1
ATOM 936 C CA . LEU A 1 123 ? 0.562 1.115 9.800 1.00 95.12 123 LEU A CA 1
ATOM 937 C C . LEU A 1 123 ? 0.906 0.065 10.859 1.00 95.12 123 LEU A C 1
ATOM 939 O O . LEU A 1 123 ? -0.003 -0.452 11.516 1.00 95.12 123 LEU A O 1
ATOM 943 N N . GLY A 1 124 ? 2.195 -0.224 11.061 1.00 94.12 124 GLY A N 1
ATOM 944 C CA . GLY A 1 124 ? 2.682 -1.181 12.052 1.00 94.12 124 GLY A CA 1
ATOM 945 C C . GLY A 1 124 ? 1.968 -2.537 11.943 1.00 94.12 124 GLY A C 1
ATOM 946 O O . GLY A 1 124 ? 1.952 -3.119 10.859 1.00 94.12 124 GLY A O 1
ATOM 947 N N . PRO A 1 125 ? 1.338 -3.046 13.021 1.00 95.19 125 PRO A N 1
ATOM 948 C CA . PRO A 1 125 ? 0.681 -4.358 13.025 1.00 95.19 125 PRO A CA 1
ATOM 949 C C . PRO A 1 125 ? -0.527 -4.471 12.079 1.00 95.19 125 PRO A C 1
ATOM 951 O O . PRO A 1 125 ? -0.977 -5.580 11.794 1.00 95.19 125 PRO A O 1
ATOM 954 N N . TYR A 1 126 ? -1.064 -3.353 11.582 1.00 96.75 126 TYR A N 1
ATOM 955 C CA . TYR A 1 126 ? -2.171 -3.376 10.624 1.00 96.75 126 TYR A CA 1
ATOM 956 C C . TYR A 1 126 ? -1.708 -3.566 9.174 1.00 96.75 126 TYR A C 1
ATOM 958 O O . TYR A 1 126 ? -2.549 -3.774 8.302 1.00 96.75 126 TYR A O 1
ATOM 966 N N . LEU A 1 127 ? -0.400 -3.529 8.891 1.00 96.38 127 LEU A N 1
ATOM 967 C CA . LEU A 1 127 ? 0.149 -3.882 7.581 1.00 96.38 127 LEU A CA 1
ATOM 968 C C . LEU A 1 127 ? 0.446 -5.385 7.525 1.00 96.38 127 LEU A C 1
ATOM 970 O O . LEU A 1 127 ? 1.360 -5.865 8.190 1.00 96.38 127 LEU A O 1
ATOM 974 N N . LEU A 1 128 ? -0.303 -6.121 6.703 1.00 95.19 128 LEU A N 1
ATOM 975 C CA . LEU A 1 128 ? -0.129 -7.570 6.533 1.00 95.19 128 LEU A CA 1
ATOM 976 C C . LEU A 1 128 ? 0.929 -7.915 5.491 1.00 95.19 128 LEU A C 1
ATOM 978 O O . LEU A 1 128 ? 1.577 -8.954 5.584 1.00 95.19 128 LEU A O 1
ATOM 982 N N . GLY A 1 129 ? 1.094 -7.064 4.481 1.00 92.81 129 GLY A N 1
ATOM 983 C CA . GLY A 1 129 ? 2.036 -7.326 3.407 1.00 92.81 129 GLY A CA 1
ATOM 984 C C . GLY A 1 129 ? 2.126 -6.204 2.388 1.00 92.81 129 GLY A C 1
ATOM 985 O O . GLY A 1 129 ? 1.263 -5.327 2.301 1.00 92.81 129 GLY A O 1
ATOM 986 N N . LEU A 1 130 ? 3.198 -6.272 1.606 1.00 92.44 130 LEU A N 1
ATOM 987 C CA . LEU A 1 130 ? 3.453 -5.400 0.470 1.00 92.44 130 LEU A CA 1
ATOM 988 C C . LEU A 1 130 ? 3.265 -6.197 -0.818 1.00 92.44 130 LEU A C 1
ATOM 990 O O . LEU A 1 130 ? 3.665 -7.359 -0.885 1.00 92.44 130 LEU A O 1
ATOM 994 N N . GLN A 1 131 ? 2.675 -5.575 -1.832 1.00 92.19 131 GLN A N 1
ATOM 995 C CA . GLN A 1 131 ? 2.494 -6.187 -3.140 1.00 92.19 131 GLN A CA 1
ATOM 996 C C . GLN A 1 131 ? 3.407 -5.531 -4.177 1.00 92.19 131 GLN A C 1
ATOM 998 O O . GLN A 1 131 ? 3.175 -4.398 -4.604 1.00 92.19 131 GLN A O 1
ATOM 1003 N N . ALA A 1 132 ? 4.402 -6.306 -4.593 1.00 90.00 132 ALA A N 1
ATOM 1004 C CA . ALA A 1 132 ? 5.408 -6.005 -5.598 1.00 90.00 132 ALA A CA 1
ATOM 1005 C C . ALA A 1 132 ? 4.846 -6.139 -7.028 1.00 90.00 132 ALA A C 1
ATOM 1007 O O . ALA A 1 132 ? 4.768 -7.237 -7.577 1.00 90.00 132 ALA A O 1
ATOM 1008 N N . GLY A 1 133 ? 4.430 -5.018 -7.620 1.00 88.38 133 GLY A N 1
ATOM 1009 C CA . GLY A 1 133 ? 3.833 -4.997 -8.956 1.00 88.38 133 GLY A CA 1
ATOM 1010 C C . GLY A 1 133 ? 2.376 -5.462 -8.995 1.00 88.38 133 GLY A C 1
ATOM 1011 O O . GLY A 1 133 ? 1.835 -6.015 -8.033 1.00 88.38 133 GLY A O 1
ATOM 1012 N N . ASN A 1 134 ? 1.707 -5.200 -10.110 1.00 90.44 134 ASN A N 1
ATOM 1013 C CA . ASN A 1 134 ? 0.326 -5.603 -10.337 1.00 90.44 134 ASN A CA 1
ATOM 1014 C C . ASN A 1 134 ? 0.154 -5.994 -11.808 1.00 90.44 134 ASN A C 1
ATOM 1016 O O . ASN A 1 134 ? 0.564 -5.252 -12.683 1.00 90.44 134 ASN A O 1
ATOM 1020 N N . GLU A 1 135 ? -0.425 -7.172 -12.050 1.00 91.00 135 GLU A N 1
ATOM 1021 C CA . GLU A 1 135 ? -0.589 -7.745 -13.400 1.00 91.00 135 GLU A CA 1
ATOM 1022 C C . GLU A 1 135 ? 0.726 -7.770 -14.221 1.00 91.00 135 GLU A C 1
ATOM 1024 O O . GLU A 1 135 ? 0.774 -7.256 -15.343 1.00 91.00 135 GLU A O 1
ATOM 1029 N N . PRO A 1 136 ? 1.828 -8.346 -13.681 1.00 89.62 136 PRO A N 1
ATOM 1030 C CA . PRO A 1 136 ? 3.116 -8.387 -14.381 1.00 89.62 136 PRO A CA 1
ATOM 1031 C C . PRO A 1 136 ? 3.082 -9.177 -15.695 1.00 89.62 136 PRO A C 1
ATOM 1033 O O . PRO A 1 136 ? 3.892 -8.939 -16.589 1.00 89.62 136 PRO A O 1
ATOM 1036 N N . ASP A 1 137 ? 2.118 -10.081 -15.843 1.00 89.00 137 ASP A N 1
ATOM 1037 C CA . ASP A 1 137 ? 1.806 -10.805 -17.072 1.00 89.00 137 ASP A CA 1
ATOM 1038 C C . ASP A 1 137 ? 1.312 -9.894 -18.208 1.00 89.00 137 ASP A C 1
ATOM 1040 O O . ASP A 1 137 ? 1.458 -10.244 -19.377 1.00 89.00 137 ASP A O 1
ATOM 1044 N N . MET A 1 138 ? 0.784 -8.708 -17.887 1.00 88.94 138 MET A N 1
ATOM 1045 C CA . MET A 1 138 ? 0.294 -7.730 -18.863 1.00 88.94 138 MET A CA 1
ATOM 1046 C C . MET A 1 138 ? 1.283 -6.590 -19.149 1.00 88.94 138 MET A C 1
ATOM 1048 O O . MET A 1 138 ? 0.982 -5.690 -19.937 1.00 88.94 138 MET A O 1
ATOM 1052 N N . TYR A 1 139 ? 2.479 -6.596 -18.552 1.00 88.06 139 TYR A N 1
ATOM 1053 C CA . TYR A 1 139 ? 3.433 -5.491 -18.703 1.00 88.06 139 TYR A CA 1
ATOM 1054 C C . TYR A 1 139 ? 3.906 -5.275 -20.141 1.00 88.06 139 TYR A C 1
ATOM 1056 O O . TYR A 1 139 ? 4.084 -4.128 -20.559 1.00 88.06 139 TYR A O 1
ATOM 1064 N N . ASN A 1 140 ? 4.083 -6.345 -20.914 1.00 86.56 140 ASN A N 1
ATOM 1065 C CA . ASN A 1 140 ? 4.450 -6.231 -22.324 1.00 86.56 140 ASN A CA 1
ATOM 1066 C C . ASN A 1 140 ? 3.297 -5.665 -23.177 1.00 86.56 140 ASN A C 1
ATOM 1068 O O . ASN A 1 140 ? 3.521 -4.779 -24.000 1.00 86.56 140 ASN A O 1
ATOM 1072 N N . LEU A 1 141 ? 2.059 -6.106 -22.933 1.00 85.75 141 LEU A N 1
ATOM 1073 C CA . LEU A 1 141 ? 0.851 -5.650 -23.624 1.00 85.75 141 LEU A CA 1
ATOM 1074 C C . LEU A 1 141 ? 0.571 -4.167 -23.369 1.00 85.75 141 LEU A C 1
ATOM 1076 O O . LEU A 1 141 ? 0.065 -3.468 -24.244 1.00 85.75 141 LEU A O 1
ATOM 1080 N N . HIS A 1 142 ? 0.916 -3.677 -22.178 1.00 81.56 142 HIS A N 1
ATOM 1081 C CA . HIS A 1 142 ? 0.736 -2.280 -21.789 1.00 81.56 142 HIS A CA 1
ATOM 1082 C C . HIS A 1 142 ? 1.941 -1.386 -22.114 1.00 81.56 142 HIS A C 1
ATOM 1084 O O . HIS A 1 142 ? 1.907 -0.188 -21.832 1.00 81.56 142 HIS A O 1
ATOM 1090 N N . GLY A 1 143 ? 2.993 -1.938 -22.731 1.00 80.19 143 GLY A N 1
ATOM 1091 C CA . GLY A 1 143 ? 4.190 -1.185 -23.110 1.00 80.19 143 GLY A CA 1
ATOM 1092 C C . GLY A 1 143 ? 5.050 -0.748 -21.921 1.00 80.19 143 GLY A C 1
ATOM 1093 O O . GLY A 1 143 ? 5.868 0.157 -22.059 1.00 80.19 143 GLY A O 1
ATOM 1094 N N . HIS A 1 144 ? 4.878 -1.373 -20.754 1.00 80.38 144 HIS A N 1
ATOM 1095 C CA . HIS A 1 144 ? 5.719 -1.142 -19.575 1.00 80.38 144 HIS A CA 1
ATOM 1096 C C . HIS A 1 144 ? 7.016 -1.952 -19.620 1.00 80.38 144 HIS A C 1
ATOM 1098 O O . HIS A 1 144 ? 7.980 -1.619 -18.926 1.00 80.38 144 HIS A O 1
ATOM 1104 N N . ARG A 1 145 ? 7.042 -3.018 -20.426 1.00 86.56 145 ARG A N 1
ATOM 1105 C CA . ARG A 1 145 ? 8.197 -3.890 -20.642 1.00 86.56 145 ARG A CA 1
ATOM 1106 C C . ARG A 1 145 ? 8.300 -4.323 -22.110 1.00 86.56 145 ARG A C 1
ATOM 1108 O O . ARG A 1 145 ? 7.312 -4.231 -22.840 1.00 86.56 145 ARG A O 1
ATOM 1115 N N . PRO A 1 146 ? 9.475 -4.800 -22.561 1.00 87.81 146 PRO A N 1
ATOM 1116 C CA . PRO A 1 146 ? 9.637 -5.360 -23.900 1.00 87.81 146 PRO A CA 1
ATOM 1117 C C . PRO A 1 146 ? 8.706 -6.552 -24.154 1.00 87.81 146 PRO A C 1
ATOM 1119 O O . PRO A 1 146 ? 8.322 -7.260 -23.226 1.00 87.81 146 PRO A O 1
ATOM 1122 N N . ALA A 1 147 ? 8.414 -6.839 -25.425 1.00 90.12 147 ALA A N 1
ATOM 1123 C CA . ALA A 1 147 ? 7.583 -7.982 -25.826 1.00 90.12 147 ALA A CA 1
ATOM 1124 C C . ALA A 1 147 ? 8.106 -9.341 -25.317 1.00 90.12 147 ALA A C 1
ATOM 1126 O O . ALA A 1 147 ? 7.328 -10.277 -25.155 1.00 90.12 147 ALA A O 1
ATOM 1127 N N . THR A 1 148 ? 9.412 -9.437 -25.056 1.00 92.44 148 THR A N 1
ATOM 1128 C CA . THR A 1 148 ? 10.087 -10.634 -24.539 1.00 92.44 148 THR A CA 1
ATOM 1129 C C . THR A 1 148 ? 9.931 -10.834 -23.034 1.00 92.44 148 THR A C 1
ATOM 1131 O O . THR A 1 148 ? 10.356 -11.872 -22.543 1.00 92.44 148 THR A O 1
ATOM 1134 N N . TYR A 1 149 ? 9.365 -9.864 -22.311 1.00 92.38 149 TYR A N 1
ATOM 1135 C CA . TYR A 1 149 ? 9.210 -9.939 -20.862 1.00 92.38 149 TYR A CA 1
ATOM 1136 C C . TYR A 1 149 ? 8.257 -11.066 -20.468 1.00 92.38 149 TYR A C 1
ATOM 1138 O O . TYR A 1 149 ? 7.136 -11.151 -20.979 1.00 92.38 149 TYR A O 1
ATOM 1146 N N . GLY A 1 150 ? 8.699 -11.913 -19.544 1.00 92.88 150 GLY A N 1
ATOM 1147 C CA . GLY A 1 150 ? 7.928 -13.039 -19.045 1.00 92.88 150 GLY A CA 1
ATOM 1148 C C . GLY A 1 150 ? 8.170 -13.339 -17.565 1.00 92.88 150 GLY A C 1
ATOM 1149 O O . GLY A 1 150 ? 8.830 -12.582 -16.853 1.00 92.88 150 GLY A O 1
ATOM 1150 N N . PRO A 1 151 ? 7.648 -14.479 -17.075 1.00 93.62 151 PRO A N 1
ATOM 1151 C CA . PRO A 1 151 ? 7.727 -14.839 -15.659 1.00 93.62 151 PRO A CA 1
ATOM 1152 C C . PRO A 1 151 ? 9.154 -14.916 -15.100 1.00 93.62 151 PRO A C 1
ATOM 1154 O O . PRO A 1 151 ? 9.361 -14.638 -13.922 1.00 93.62 151 PRO A O 1
ATOM 1157 N N . TYR A 1 152 ? 10.134 -15.285 -15.934 1.00 94.69 152 TYR A N 1
ATOM 1158 C CA . TYR A 1 152 ? 11.542 -15.335 -15.532 1.00 94.69 152 TYR A CA 1
ATOM 1159 C C . TYR A 1 152 ? 12.092 -13.938 -15.218 1.00 94.69 152 TYR A C 1
ATOM 1161 O O . TYR A 1 152 ? 12.720 -13.753 -14.178 1.00 94.69 152 TYR A O 1
ATOM 1169 N N . ASP A 1 153 ? 11.798 -12.949 -16.067 1.00 92.81 153 ASP A N 1
ATOM 1170 C CA . ASP A 1 153 ? 12.234 -11.564 -15.871 1.00 92.81 153 ASP A CA 1
ATOM 1171 C C . ASP A 1 153 ? 11.606 -10.965 -14.610 1.00 92.81 153 ASP A C 1
ATOM 1173 O O . ASP A 1 153 ? 12.304 -10.382 -13.784 1.00 92.81 153 ASP A O 1
ATOM 1177 N N . TYR A 1 154 ? 10.302 -11.185 -14.410 1.00 92.31 154 TYR A N 1
ATOM 1178 C CA . TYR A 1 154 ? 9.616 -10.758 -13.189 1.00 92.31 154 TYR A CA 1
ATOM 1179 C C . TYR A 1 154 ? 10.206 -11.415 -11.931 1.00 92.31 154 TYR A C 1
ATOM 1181 O O . TYR A 1 154 ? 10.394 -10.750 -10.915 1.00 92.31 154 TYR A O 1
ATOM 1189 N N . GLY A 1 155 ? 10.551 -12.706 -11.993 1.00 93.56 155 GLY A N 1
ATOM 1190 C CA . GLY A 1 155 ? 11.245 -13.394 -10.901 1.00 93.56 155 GLY A CA 1
ATOM 1191 C C . GLY A 1 155 ? 12.608 -12.772 -10.575 1.00 93.56 155 GLY A C 1
ATOM 1192 O O . GLY A 1 155 ? 12.948 -12.628 -9.399 1.00 93.56 155 GLY A O 1
ATOM 1193 N N . GLY A 1 156 ? 13.354 -12.350 -11.601 1.00 93.19 156 GLY A N 1
ATOM 1194 C CA . GLY A 1 156 ? 14.593 -11.583 -11.451 1.00 93.19 156 GLY A CA 1
ATOM 1195 C C . GLY A 1 156 ? 14.365 -10.228 -10.777 1.00 93.19 156 GLY A C 1
ATOM 1196 O O . GLY A 1 156 ? 15.002 -9.937 -9.769 1.00 93.19 156 GLY A O 1
ATOM 1197 N N . GLU A 1 157 ? 13.384 -9.452 -11.246 1.00 91.19 157 GLU A N 1
ATOM 1198 C CA . GLU A 1 157 ? 13.022 -8.158 -10.644 1.00 91.19 157 GLU A CA 1
ATOM 1199 C C . GLU A 1 157 ? 12.607 -8.300 -9.169 1.00 91.19 157 GLU A C 1
ATOM 1201 O O . GLU A 1 157 ? 12.968 -7.472 -8.335 1.00 91.19 157 GLU A O 1
ATOM 1206 N N . ILE A 1 158 ? 11.889 -9.370 -8.811 1.00 90.88 158 ILE A N 1
ATOM 1207 C CA . ILE A 1 158 ? 11.554 -9.682 -7.414 1.00 90.88 158 ILE A CA 1
ATOM 1208 C C . ILE A 1 158 ? 12.816 -9.976 -6.594 1.00 90.88 158 ILE A C 1
ATOM 1210 O O . ILE A 1 158 ? 12.920 -9.515 -5.458 1.00 90.88 158 ILE A O 1
ATOM 1214 N N . SER A 1 159 ? 13.778 -10.717 -7.147 1.00 90.94 159 SER A N 1
ATOM 1215 C CA . SER A 1 159 ? 15.059 -10.984 -6.482 1.00 90.94 159 SER A CA 1
ATOM 1216 C C . SER A 1 159 ? 15.849 -9.695 -6.229 1.00 90.94 159 SER A C 1
ATOM 1218 O O . SER A 1 159 ? 16.352 -9.481 -5.120 1.00 90.94 159 SER A O 1
ATOM 1220 N N . ASP A 1 160 ? 15.905 -8.806 -7.219 1.00 91.06 160 ASP A N 1
ATOM 1221 C CA . ASP A 1 160 ? 16.563 -7.503 -7.103 1.00 91.06 160 ASP A CA 1
ATOM 1222 C C . ASP A 1 160 ? 15.864 -6.625 -6.056 1.00 91.06 160 ASP A C 1
ATOM 1224 O O . ASP A 1 160 ? 16.510 -6.033 -5.188 1.00 91.06 160 ASP A O 1
ATOM 1228 N N . PHE A 1 161 ? 14.529 -6.610 -6.069 1.00 88.38 161 PHE A N 1
ATOM 1229 C CA . PHE A 1 161 ? 13.716 -5.888 -5.095 1.00 88.38 161 PHE A CA 1
ATOM 1230 C C . PHE A 1 161 ? 13.964 -6.382 -3.665 1.00 88.38 161 PHE A C 1
ATOM 1232 O O . PHE A 1 161 ? 14.181 -5.581 -2.752 1.00 88.38 161 PHE A O 1
ATOM 1239 N N . LEU A 1 162 ? 13.953 -7.700 -3.448 1.00 88.25 162 LEU A N 1
ATOM 1240 C CA . LEU A 1 162 ? 14.196 -8.292 -2.131 1.00 88.25 162 LEU A CA 1
ATOM 1241 C C . LEU A 1 162 ? 15.617 -8.010 -1.635 1.00 88.25 162 LEU A C 1
ATOM 1243 O O . LEU A 1 162 ? 15.785 -7.726 -0.448 1.00 88.25 162 LEU A O 1
ATOM 1247 N N . THR A 1 163 ? 16.605 -8.030 -2.533 1.00 90.06 163 THR A N 1
ATOM 1248 C CA . THR A 1 163 ? 17.985 -7.622 -2.231 1.00 90.06 163 THR A CA 1
ATOM 1249 C C . THR A 1 163 ? 18.016 -6.172 -1.753 1.00 90.06 163 THR A C 1
ATOM 1251 O O . THR A 1 163 ? 18.457 -5.903 -0.636 1.00 90.06 163 THR A O 1
ATOM 1254 N N . GLN A 1 164 ? 17.431 -5.246 -2.519 1.00 87.69 164 GLN A N 1
ATOM 1255 C CA . GLN A 1 164 ? 17.417 -3.827 -2.165 1.00 87.69 164 GLN A CA 1
ATOM 1256 C C . GLN A 1 164 ? 16.663 -3.554 -0.852 1.00 87.69 164 GLN A C 1
ATOM 1258 O O . GLN A 1 164 ? 17.119 -2.758 -0.032 1.00 87.69 164 GLN A O 1
ATOM 1263 N N . VAL A 1 165 ? 15.528 -4.220 -0.602 1.00 84.38 165 VAL A N 1
ATOM 1264 C CA . VAL A 1 165 ? 14.795 -4.111 0.674 1.00 84.38 165 VAL A CA 1
ATOM 1265 C C . VAL A 1 165 ? 15.601 -4.693 1.837 1.00 84.38 165 VAL A C 1
ATOM 1267 O O . VAL A 1 165 ? 15.554 -4.147 2.944 1.00 84.38 165 VAL A O 1
ATOM 1270 N N . GLY A 1 166 ? 16.321 -5.793 1.615 1.00 83.69 166 GLY A N 1
ATOM 1271 C CA . GLY A 1 166 ? 17.233 -6.390 2.589 1.00 83.69 166 GLY A CA 1
ATOM 1272 C C . GLY A 1 166 ? 18.338 -5.419 3.000 1.00 83.69 166 GLY A C 1
ATOM 1273 O O . GLY A 1 166 ? 18.508 -5.154 4.194 1.00 83.69 166 GLY A O 1
ATOM 1274 N N . ASP A 1 167 ? 19.001 -4.814 2.017 1.00 77.62 167 ASP A N 1
ATOM 1275 C CA . ASP A 1 167 ? 20.047 -3.809 2.221 1.00 77.62 167 ASP A CA 1
ATOM 1276 C C . ASP A 1 167 ? 19.500 -2.555 2.906 1.00 77.62 167 ASP A C 1
ATOM 1278 O O . ASP A 1 167 ? 20.072 -2.063 3.881 1.00 77.62 167 ASP A O 1
ATOM 1282 N N . PHE A 1 168 ? 18.329 -2.085 2.472 1.00 64.50 168 PHE A N 1
ATOM 1283 C CA . PHE A 1 168 ? 17.639 -0.961 3.095 1.00 64.50 168 PHE A CA 1
ATOM 1284 C C . PHE A 1 168 ? 17.349 -1.248 4.572 1.00 64.50 168 PHE A C 1
ATOM 1286 O O . PHE A 1 168 ? 17.677 -0.450 5.445 1.00 64.50 168 PHE A O 1
ATOM 1293 N N . ARG A 1 169 ? 16.807 -2.428 4.899 1.00 64.56 169 ARG A N 1
ATOM 1294 C CA . ARG A 1 169 ? 16.582 -2.837 6.295 1.00 64.56 169 ARG A CA 1
ATOM 1295 C C . ARG A 1 169 ? 17.883 -2.936 7.089 1.00 64.56 169 ARG A C 1
ATOM 1297 O O . ARG A 1 169 ? 17.859 -2.625 8.277 1.00 64.56 169 ARG A O 1
ATOM 1304 N N . CYS A 1 170 ? 18.990 -3.345 6.474 1.00 55.91 170 CYS A N 1
ATOM 1305 C CA . CYS A 1 170 ? 20.304 -3.387 7.118 1.00 55.91 170 CYS A CA 1
ATOM 1306 C C . CYS A 1 170 ? 20.798 -1.978 7.492 1.00 55.91 170 CYS A C 1
ATOM 1308 O O . CYS A 1 170 ? 21.218 -1.761 8.630 1.00 55.91 170 CYS A O 1
ATOM 1310 N N . LEU A 1 171 ? 20.631 -0.999 6.595 1.00 43.94 171 LEU A N 1
ATOM 1311 C CA . LEU A 1 171 ? 20.989 0.405 6.836 1.00 43.94 171 LEU A CA 1
ATOM 1312 C C . LEU A 1 171 ? 20.248 1.013 8.039 1.00 43.94 171 LEU A C 1
ATOM 1314 O O . LEU A 1 171 ? 20.849 1.755 8.813 1.00 43.94 171 LEU A O 1
ATOM 1318 N N . PHE A 1 172 ? 18.978 0.654 8.259 1.00 43.03 172 PHE A N 1
ATOM 1319 C CA . PHE A 1 172 ? 18.211 1.126 9.424 1.00 43.03 172 PHE A CA 1
ATOM 1320 C C . PHE A 1 172 ? 18.378 0.252 10.678 1.00 43.03 172 PHE A C 1
ATOM 1322 O O . PHE A 1 172 ? 18.242 0.756 11.791 1.00 43.03 172 PHE A O 1
ATOM 1329 N N . LYS A 1 173 ? 18.713 -1.039 10.539 1.00 42.84 173 LYS A N 1
ATOM 1330 C CA . LYS A 1 173 ? 19.000 -1.941 11.674 1.00 42.84 173 LYS A CA 1
ATOM 1331 C C . LYS A 1 173 ? 20.392 -1.757 12.287 1.00 42.84 173 LYS A C 1
ATOM 1333 O O . LYS A 1 173 ? 20.643 -2.304 13.360 1.00 42.84 173 LYS A O 1
ATOM 1338 N N . GLY A 1 174 ? 21.266 -0.960 11.669 1.00 36.94 174 GLY A N 1
ATOM 1339 C CA . GLY A 1 174 ? 22.512 -0.488 12.285 1.00 36.94 174 GLY A CA 1
ATOM 1340 C C . GLY A 1 174 ? 22.301 0.357 13.554 1.00 36.94 174 GLY A C 1
ATOM 1341 O O . GLY A 1 174 ? 23.244 0.557 14.315 1.00 36.94 174 GLY A O 1
ATOM 1342 N N . GLY A 1 175 ? 21.067 0.804 13.826 1.00 38.91 175 GLY A N 1
ATOM 1343 C CA . GLY A 1 175 ? 20.645 1.383 15.100 1.00 38.91 175 GLY A CA 1
ATOM 1344 C C . GLY A 1 175 ? 19.814 0.395 15.926 1.00 38.91 175 GLY A C 1
ATOM 1345 O O . GLY A 1 175 ? 18.624 0.239 15.691 1.00 38.91 175 GLY A O 1
ATOM 1346 N N . ALA A 1 176 ? 20.450 -0.234 16.917 1.00 39.62 176 ALA A N 1
ATOM 1347 C CA . ALA A 1 176 ? 19.844 -0.975 18.031 1.00 39.62 176 ALA A CA 1
ATOM 1348 C C . ALA A 1 176 ? 18.922 -2.178 17.694 1.00 39.62 176 ALA A C 1
ATOM 1350 O O . ALA A 1 176 ? 17.700 -2.093 17.679 1.00 39.62 176 ALA A O 1
ATOM 1351 N N . GLY A 1 177 ? 19.540 -3.361 17.588 1.00 45.25 177 GLY A N 1
ATOM 1352 C CA . GLY A 1 177 ? 19.055 -4.588 18.238 1.00 45.25 177 GLY A CA 1
ATOM 1353 C C . GLY A 1 177 ? 17.666 -5.120 17.865 1.00 45.25 177 GLY A C 1
ATOM 1354 O O . GLY A 1 177 ? 16.755 -5.082 18.681 1.00 45.25 177 GLY A O 1
ATOM 1355 N N . ALA A 1 178 ? 17.536 -5.779 16.710 1.00 40.19 178 ALA A N 1
ATOM 1356 C CA . ALA A 1 178 ? 16.456 -6.747 16.487 1.00 40.19 178 ALA A CA 1
ATOM 1357 C C . ALA A 1 178 ? 16.897 -7.857 15.519 1.00 40.19 178 ALA A C 1
ATOM 1359 O O . ALA A 1 178 ? 16.868 -7.694 14.289 1.00 40.19 178 ALA A O 1
ATOM 1360 N N . ARG A 1 179 ? 17.300 -9.001 16.098 1.00 39.75 179 ARG A N 1
ATOM 1361 C CA . ARG A 1 179 ? 17.577 -10.258 15.385 1.00 39.75 179 ARG A CA 1
ATOM 1362 C C . ARG A 1 179 ? 16.338 -10.637 14.573 1.00 39.75 179 ARG A C 1
ATOM 1364 O O . ARG A 1 179 ? 15.292 -10.937 15.139 1.00 39.75 179 ARG A O 1
ATOM 1371 N N . GLY A 1 180 ? 16.452 -10.575 13.249 1.00 35.56 180 GLY A N 1
ATOM 1372 C CA . GLY A 1 180 ? 15.450 -11.141 12.354 1.00 35.56 180 GLY A CA 1
ATOM 1373 C C . GLY A 1 180 ? 15.582 -12.655 12.392 1.00 35.56 180 GLY A C 1
ATOM 1374 O O . GLY A 1 180 ? 16.627 -13.186 12.035 1.00 35.56 180 GLY A O 1
ATOM 1375 N N . PHE A 1 181 ? 14.541 -13.326 12.866 1.00 38.06 181 PHE A N 1
ATOM 1376 C CA . PHE A 1 181 ? 14.404 -14.772 12.810 1.00 38.06 181 PHE A CA 1
ATOM 1377 C C . PHE A 1 181 ? 14.049 -15.163 11.369 1.00 38.06 181 PHE A C 1
ATOM 1379 O O . PHE A 1 181 ? 12.886 -15.157 10.982 1.00 38.06 181 PHE A O 1
ATOM 1386 N N . PHE A 1 182 ? 15.070 -15.447 10.567 1.00 37.41 182 PHE A N 1
ATOM 1387 C CA . PHE A 1 182 ? 14.974 -16.330 9.409 1.00 37.41 182 PHE A CA 1
ATOM 1388 C C . PHE A 1 182 ? 16.066 -17.386 9.610 1.00 37.41 182 PHE A C 1
ATOM 1390 O O . PHE A 1 182 ? 17.230 -17.001 9.743 1.00 37.41 182 PHE A O 1
ATOM 1397 N N . PRO A 1 183 ? 15.735 -18.685 9.720 1.00 35.03 183 PRO A N 1
ATOM 1398 C CA . PRO A 1 183 ? 16.764 -19.709 9.782 1.00 35.03 183 PRO A CA 1
ATOM 1399 C C . PRO A 1 183 ? 17.491 -19.718 8.437 1.00 35.03 183 PRO A C 1
ATOM 1401 O O . PRO A 1 183 ? 16.854 -19.854 7.391 1.00 35.03 183 PRO A O 1
ATOM 1404 N N . SER A 1 184 ? 18.814 -19.539 8.462 1.00 39.91 184 SER A N 1
ATOM 1405 C CA . SER A 1 184 ? 19.645 -19.760 7.285 1.00 39.91 184 SER A CA 1
ATOM 1406 C C . SER A 1 184 ? 19.516 -21.229 6.895 1.00 39.91 184 SER A C 1
ATOM 1408 O O . SER A 1 184 ? 19.930 -22.131 7.624 1.00 39.91 184 SER A O 1
ATOM 1410 N N . LEU A 1 185 ? 18.891 -21.483 5.751 1.00 46.06 185 LEU A N 1
ATOM 1411 C CA . LEU A 1 185 ? 19.017 -22.766 5.083 1.00 46.06 185 LEU A CA 1
ATOM 1412 C C . LEU A 1 185 ? 20.401 -22.796 4.440 1.00 46.06 185 LEU A C 1
ATOM 1414 O O . LEU A 1 185 ? 20.623 -22.130 3.434 1.00 46.06 185 LEU A O 1
ATOM 1418 N N . GLY A 1 186 ? 21.309 -23.561 5.039 1.00 42.25 186 GLY A N 1
ATOM 1419 C CA . GLY A 1 186 ? 22.589 -23.906 4.433 1.00 42.25 186 GLY A CA 1
ATOM 1420 C C . GLY A 1 186 ? 23.760 -23.720 5.378 1.00 42.25 186 GLY A C 1
ATOM 1421 O O . GLY A 1 186 ? 24.409 -22.692 5.323 1.00 42.25 186 GLY A O 1
ATOM 1422 N N . ASP A 1 187 ? 24.016 -24.737 6.198 1.00 40.69 187 ASP A N 1
ATOM 1423 C CA . ASP A 1 187 ? 25.373 -25.169 6.540 1.00 40.69 187 ASP A CA 1
ATOM 1424 C C . ASP A 1 187 ? 25.317 -26.694 6.677 1.00 40.69 187 ASP A C 1
ATOM 1426 O O . ASP A 1 187 ? 24.980 -27.263 7.716 1.00 40.69 187 ASP A O 1
ATOM 1430 N N . GLY A 1 188 ? 25.536 -27.352 5.543 1.00 41.66 188 GLY A N 1
ATOM 1431 C CA . GLY A 1 188 ? 25.706 -28.790 5.415 1.00 41.66 188 GLY A CA 1
ATOM 1432 C C . GLY A 1 188 ? 26.817 -29.026 4.404 1.00 41.66 188 GLY A C 1
ATOM 1433 O O . GLY A 1 188 ? 26.549 -29.088 3.206 1.00 41.66 188 GLY A O 1
ATOM 1434 N N . GLY A 1 189 ? 28.048 -29.092 4.908 1.00 33.78 189 GLY A N 1
ATOM 1435 C CA . GLY A 1 189 ? 29.285 -29.318 4.164 1.00 33.78 189 GLY A CA 1
ATOM 1436 C C . GLY A 1 189 ? 30.480 -29.246 5.094 1.00 33.78 189 GLY A C 1
ATOM 1437 O O . GLY A 1 189 ? 30.771 -28.123 5.551 1.00 33.78 189 GLY A O 1
#